Protein AF-A0A0C3BTB9-F1 (afdb_monomer_lite)

Foldseek 3Di:
DDDDDDDDDDDDDDDDQQWDPPVQLVLLLVLVVCCLVPPVCCVVCVPDPPDDSCVQPPSVLSNQCSRDSDQDQDLVSSVVRDDHCVQAPPVPRDGDPVVVVSNVSSVVSVVVVVVVVVVVVVVVVVVVPDPPDPDPVVVVVVVVVVVVVVVVPPPDDDDDDDDDDDDDPDPDDDPDPDPPPPPDDD

Structure (mmCIF, N/CA/C/O backbone):
data_AF-A0A0C3BTB9-F1
#
_entry.id   AF-A0A0C3BTB9-F1
#
loop_
_atom_site.group_PDB
_atom_site.id
_atom_site.type_symbol
_atom_site.label_atom_id
_atom_site.label_alt_id
_atom_site.label_comp_id
_atom_site.label_asym_id
_atom_site.label_entity_id
_atom_site.label_seq_id
_atom_site.pdbx_PDB_ins_code
_atom_site.Cartn_x
_atom_site.Cartn_y
_atom_site.Cartn_z
_atom_site.occupancy
_atom_site.B_iso_or_equiv
_atom_site.auth_seq_id
_atom_site.auth_comp_id
_atom_site.auth_asym_id
_atom_site.auth_atom_id
_atom_site.pdbx_PDB_model_num
ATOM 1 N N . MET A 1 1 ? 33.327 -37.725 32.000 1.00 42.22 1 MET A N 1
ATOM 2 C CA . MET A 1 1 ? 32.049 -37.543 31.286 1.00 42.22 1 MET A CA 1
ATOM 3 C C . MET A 1 1 ? 31.456 -36.259 31.820 1.00 42.22 1 MET A C 1
ATOM 5 O O . MET A 1 1 ? 31.008 -36.250 32.957 1.00 42.22 1 MET A O 1
ATOM 9 N N . GLU A 1 2 ? 31.598 -35.169 31.073 1.00 46.78 2 GLU A N 1
ATOM 10 C CA . GLU A 1 2 ? 31.035 -33.871 31.449 1.00 46.78 2 GLU A CA 1
ATOM 11 C C . GLU A 1 2 ? 29.546 -33.865 31.103 1.00 46.78 2 GLU A C 1
ATOM 13 O O . GLU A 1 2 ? 29.156 -34.205 29.985 1.00 46.78 2 GLU A O 1
ATOM 18 N N . ILE A 1 3 ? 28.717 -33.554 32.097 1.00 61.16 3 ILE A N 1
ATOM 19 C CA . ILE A 1 3 ? 27.268 -33.444 31.958 1.00 61.16 3 ILE A CA 1
ATOM 20 C C . ILE A 1 3 ? 26.998 -31.998 31.548 1.00 61.16 3 ILE A C 1
ATOM 22 O O . ILE A 1 3 ? 27.169 -31.081 32.346 1.00 61.16 3 ILE A O 1
ATOM 26 N N . ILE A 1 4 ? 26.642 -31.793 30.282 1.00 56.38 4 ILE A N 1
ATOM 27 C CA . ILE A 1 4 ? 26.236 -30.486 29.766 1.00 56.38 4 ILE A CA 1
ATOM 28 C C . ILE A 1 4 ? 24.753 -30.316 30.105 1.00 56.38 4 ILE A C 1
ATOM 30 O O . ILE A 1 4 ? 23.890 -30.908 29.456 1.00 56.38 4 ILE A O 1
ATOM 34 N N . GLU A 1 5 ? 24.452 -29.538 31.141 1.00 61.69 5 GLU A N 1
ATOM 35 C CA . GLU A 1 5 ? 23.084 -29.139 31.473 1.00 61.69 5 GLU A CA 1
ATOM 36 C C . GLU A 1 5 ? 22.667 -27.976 30.559 1.00 61.69 5 GLU A C 1
ATOM 38 O O . GLU A 1 5 ? 23.091 -26.837 30.738 1.00 61.69 5 GLU A O 1
ATOM 43 N N . LEU A 1 6 ? 21.859 -28.266 29.531 1.00 61.19 6 LEU A N 1
ATOM 44 C CA . LEU A 1 6 ? 21.190 -27.228 28.743 1.00 61.19 6 LEU A CA 1
ATOM 45 C C . LEU A 1 6 ? 20.062 -26.618 29.584 1.00 61.19 6 LEU A C 1
ATOM 47 O O . LEU A 1 6 ? 18.985 -27.206 29.718 1.00 61.19 6 LEU A O 1
ATOM 51 N N . GLU A 1 7 ? 20.296 -25.422 30.119 1.00 56.69 7 GLU A N 1
ATOM 52 C CA . GLU A 1 7 ? 19.248 -24.599 30.715 1.00 56.69 7 GLU A CA 1
ATOM 53 C C . GLU A 1 7 ? 18.151 -24.312 29.678 1.00 56.69 7 GLU A C 1
ATOM 55 O O . GLU A 1 7 ? 18.370 -23.734 28.610 1.00 56.69 7 GLU A O 1
ATOM 60 N N . LYS A 1 8 ? 16.934 -24.760 29.990 1.00 54.75 8 LYS A N 1
ATOM 61 C CA . LYS A 1 8 ? 15.739 -24.561 29.170 1.00 54.75 8 LYS A CA 1
ATOM 62 C C . LYS A 1 8 ? 15.334 -23.089 29.262 1.00 54.75 8 LYS A C 1
ATOM 64 O O . LYS A 1 8 ? 14.689 -22.685 30.228 1.00 54.75 8 LYS A O 1
ATOM 69 N N . LEU A 1 9 ? 15.706 -22.288 28.264 1.00 64.94 9 LEU A N 1
ATOM 70 C CA . LEU A 1 9 ? 15.226 -20.910 28.162 1.00 64.94 9 LEU A CA 1
ATOM 71 C C . LEU A 1 9 ? 13.684 -20.902 28.151 1.00 64.94 9 LEU A C 1
ATOM 73 O O . LEU A 1 9 ? 13.074 -21.723 27.454 1.00 64.94 9 LEU A O 1
ATOM 77 N N . PRO A 1 10 ? 13.039 -20.016 28.934 1.00 63.88 10 PRO A N 1
ATOM 78 C CA . PRO A 1 10 ? 11.588 -19.937 29.010 1.00 63.88 10 PRO A CA 1
ATOM 79 C C . PRO A 1 10 ? 11.024 -19.669 27.613 1.00 63.88 10 PRO A C 1
ATOM 81 O O . PRO A 1 10 ? 11.423 -18.723 26.936 1.00 63.88 10 PRO A O 1
ATOM 84 N N . GLY A 1 11 ? 10.126 -20.550 27.167 1.00 62.34 11 GLY A N 1
ATOM 85 C CA . GLY A 1 11 ? 9.567 -20.513 25.821 1.00 62.34 11 GLY A CA 1
ATOM 86 C C . GLY A 1 11 ? 8.949 -19.153 25.510 1.00 62.34 11 GLY A C 1
ATOM 87 O O . GLY A 1 11 ? 8.090 -18.672 26.251 1.00 62.34 11 GLY A O 1
ATOM 88 N N . LEU A 1 12 ? 9.392 -18.553 24.404 1.00 61.66 12 LEU A N 1
ATOM 89 C CA . LEU A 1 12 ? 8.833 -17.332 23.839 1.00 61.66 12 LEU A CA 1
ATOM 90 C C . LEU A 1 12 ? 7.318 -17.534 23.681 1.00 61.66 12 LEU A C 1
ATOM 92 O O . LEU A 1 12 ? 6.878 -18.367 22.884 1.00 61.66 12 LEU A O 1
ATOM 96 N N . LYS A 1 13 ? 6.508 -16.823 24.474 1.00 67.25 13 LYS A N 1
ATOM 97 C CA . LYS A 1 13 ? 5.053 -16.848 24.311 1.00 67.25 13 LYS A CA 1
ATOM 98 C C . LYS A 1 13 ? 4.754 -16.287 22.928 1.00 67.25 13 LYS A C 1
ATOM 100 O O . LYS A 1 13 ? 4.994 -15.113 22.667 1.00 67.25 13 LYS A O 1
ATOM 105 N N . ARG A 1 14 ? 4.291 -17.157 22.031 1.00 62.97 14 ARG A N 1
ATOM 106 C CA . ARG A 1 14 ? 3.863 -16.799 20.680 1.00 62.97 14 ARG A CA 1
ATOM 107 C C . ARG A 1 14 ? 2.763 -15.745 20.820 1.00 62.97 14 ARG A C 1
ATOM 109 O O . ARG A 1 14 ? 1.681 -16.075 21.296 1.00 62.97 14 ARG A O 1
ATOM 116 N N . GLY A 1 15 ? 3.080 -14.494 20.489 1.00 66.69 15 GLY A N 1
ATOM 117 C CA . GLY A 1 15 ? 2.108 -13.406 20.496 1.00 66.69 15 GLY A CA 1
ATOM 118 C C . GLY A 1 15 ? 0.921 -13.763 19.607 1.00 66.69 15 GLY A C 1
ATOM 119 O O . GLY A 1 15 ? 1.093 -14.388 18.554 1.00 66.69 15 GLY A O 1
ATOM 120 N N . GLU A 1 16 ? -0.279 -13.420 20.062 1.00 72.81 16 GLU A N 1
ATOM 121 C CA . GLU A 1 16 ? -1.484 -13.514 19.250 1.00 72.81 16 GLU A CA 1
ATOM 122 C C . GLU A 1 16 ? -1.300 -12.611 18.029 1.00 72.81 16 GLU A C 1
ATOM 124 O O . GLU A 1 16 ? -0.956 -11.437 18.162 1.00 72.81 16 GLU A O 1
ATOM 129 N N . LYS A 1 17 ? -1.424 -13.180 16.825 1.00 67.25 17 LYS A N 1
ATOM 130 C CA . LYS A 1 17 ? -1.312 -12.393 15.599 1.00 67.25 17 LYS A CA 1
ATOM 131 C C . LYS A 1 17 ? -2.493 -11.436 15.562 1.00 67.25 17 LYS A C 1
ATOM 133 O O . LYS A 1 17 ? -3.632 -11.898 15.528 1.00 67.25 17 LYS A O 1
ATOM 138 N N . GLN A 1 18 ? -2.210 -10.140 15.541 1.00 68.69 18 GLN A N 1
ATOM 139 C CA . GLN A 1 18 ? -3.216 -9.126 15.276 1.00 68.69 18 GLN A CA 1
ATOM 140 C C . GLN A 1 18 ? -3.824 -9.428 13.904 1.00 68.69 18 GLN A C 1
ATOM 142 O O . GLN A 1 18 ? -3.127 -9.433 12.889 1.00 68.69 18 GLN A O 1
ATOM 147 N N . LYS A 1 19 ? -5.101 -9.811 13.896 1.00 75.81 19 LYS A N 1
ATOM 148 C CA . LYS A 1 19 ? -5.849 -9.982 12.655 1.00 75.81 19 LYS A CA 1
ATOM 149 C C . LYS A 1 19 ? -6.283 -8.602 12.190 1.00 75.81 19 LYS A C 1
ATOM 151 O O . LYS A 1 19 ? -6.854 -7.851 12.978 1.00 75.81 19 LYS A O 1
ATOM 156 N N . VAL A 1 20 ? -6.010 -8.296 10.929 1.00 78.50 20 VAL A N 1
ATOM 157 C CA . VAL A 1 20 ? -6.616 -7.151 10.250 1.00 78.50 20 VAL A CA 1
ATOM 158 C C . VAL A 1 20 ? -8.113 -7.429 10.125 1.00 78.50 20 VAL A C 1
ATOM 160 O O . VAL A 1 20 ? -8.524 -8.586 9.992 1.00 78.50 20 VAL A O 1
ATOM 163 N N . SER A 1 21 ? -8.943 -6.395 10.236 1.00 87.31 21 SER A N 1
ATOM 164 C CA . SER A 1 21 ? -10.371 -6.545 9.963 1.00 87.31 21 SER A CA 1
ATOM 165 C C . SER A 1 21 ? -10.583 -6.805 8.469 1.00 87.31 21 SER A C 1
ATOM 167 O O . SER A 1 21 ? -9.918 -6.204 7.628 1.00 87.31 21 SER A O 1
ATOM 169 N N . GLU A 1 22 ? -11.532 -7.676 8.120 1.00 89.94 22 GLU A N 1
ATOM 170 C CA . GLU A 1 22 ? -11.839 -7.990 6.713 1.00 89.94 22 GLU A CA 1
ATOM 171 C C . GLU A 1 22 ? -12.221 -6.732 5.912 1.00 89.94 22 GLU A C 1
ATOM 173 O O . GLU A 1 22 ? -11.911 -6.620 4.726 1.00 89.94 22 GLU A O 1
ATOM 178 N N . GLU A 1 23 ? -12.843 -5.750 6.571 1.00 88.94 23 GLU A N 1
ATOM 179 C CA . GLU A 1 23 ? -13.161 -4.447 5.982 1.00 88.94 23 GLU A CA 1
ATOM 180 C C . GLU A 1 23 ? -11.904 -3.677 5.567 1.00 88.94 23 GLU A C 1
ATOM 182 O O . GLU A 1 23 ? -11.846 -3.143 4.458 1.00 88.94 23 GLU A O 1
ATOM 187 N N . GLN A 1 24 ? -10.884 -3.646 6.430 1.00 89.50 24 GLN A N 1
ATOM 188 C CA . GLN A 1 24 ? -9.631 -2.959 6.141 1.00 89.50 24 GLN A CA 1
ATOM 189 C C . GLN A 1 24 ? -8.856 -3.675 5.029 1.00 89.50 24 GLN A C 1
ATOM 191 O O . GLN A 1 24 ? -8.381 -3.013 4.107 1.00 89.50 24 GLN A O 1
ATOM 196 N N . GLU A 1 25 ? -8.784 -5.011 5.055 1.00 93.88 25 GLU A N 1
ATOM 197 C CA . GLU A 1 25 ? -8.159 -5.783 3.971 1.00 93.88 25 GLU A CA 1
ATOM 198 C C . GLU A 1 25 ? -8.847 -5.508 2.623 1.00 93.88 25 GLU A C 1
ATOM 200 O O . GLU A 1 25 ? -8.184 -5.254 1.614 1.00 93.88 25 GLU A O 1
ATOM 205 N N . SER A 1 26 ? -10.184 -5.502 2.607 1.00 94.69 26 SER A N 1
ATOM 206 C CA . SER A 1 26 ? -10.986 -5.255 1.405 1.00 94.69 26 SER A CA 1
ATOM 207 C C . SER A 1 26 ? -10.768 -3.854 0.829 1.00 94.69 26 SER A C 1
ATOM 209 O O . SER A 1 26 ? -10.591 -3.696 -0.383 1.00 94.69 26 SER A O 1
ATOM 211 N N . ALA A 1 27 ? -10.725 -2.827 1.680 1.00 93.50 27 ALA A N 1
ATOM 212 C CA . ALA A 1 27 ? -10.501 -1.462 1.216 1.00 93.50 27 ALA A CA 1
ATOM 213 C C . ALA A 1 27 ? -9.047 -1.217 0.783 1.00 93.50 27 ALA A C 1
ATOM 215 O O . ALA A 1 27 ? -8.837 -0.524 -0.211 1.00 93.50 27 ALA A O 1
ATOM 216 N N . ILE A 1 28 ? -8.050 -1.840 1.428 1.00 95.25 28 ILE A N 1
ATOM 217 C CA . ILE A 1 28 ? -6.664 -1.820 0.927 1.00 95.25 28 ILE A CA 1
ATOM 218 C C . ILE A 1 28 ? -6.595 -2.476 -0.454 1.00 95.25 28 ILE A C 1
ATOM 220 O O . ILE A 1 28 ? -6.026 -1.895 -1.377 1.00 95.25 28 ILE A O 1
ATOM 224 N N . ARG A 1 29 ? -7.208 -3.656 -0.625 1.00 96.88 29 ARG A N 1
ATOM 225 C CA . ARG A 1 29 ? -7.250 -4.349 -1.919 1.00 96.88 29 ARG A CA 1
ATOM 226 C C . ARG A 1 29 ? -7.891 -3.468 -2.991 1.00 96.88 29 ARG A C 1
ATOM 228 O O . ARG A 1 29 ? -7.298 -3.287 -4.049 1.00 96.88 29 ARG A O 1
ATOM 235 N N . THR A 1 30 ? -9.056 -2.894 -2.703 1.00 96.69 30 THR A N 1
ATOM 236 C CA . THR A 1 30 ? -9.792 -2.034 -3.644 1.00 96.69 30 THR A CA 1
ATOM 237 C C . THR A 1 30 ? -8.975 -0.798 -4.017 1.00 96.69 30 THR A C 1
ATOM 239 O O . THR A 1 30 ? -8.726 -0.567 -5.196 1.00 96.69 30 THR A O 1
ATOM 242 N N . GLY A 1 31 ? -8.446 -0.070 -3.029 1.00 96.00 31 GLY A N 1
ATOM 243 C CA . GLY A 1 31 ? -7.666 1.144 -3.275 1.00 96.00 31 GLY A CA 1
ATOM 244 C C . GLY A 1 31 ? -6.354 0.901 -4.028 1.00 96.00 31 GLY A C 1
ATOM 245 O O . GLY A 1 31 ? -5.893 1.782 -4.756 1.00 96.00 31 GLY A O 1
ATOM 246 N N . LEU A 1 32 ? -5.746 -0.283 -3.883 1.00 96.94 32 LEU A N 1
ATOM 247 C CA . LEU A 1 32 ? -4.569 -0.680 -4.661 1.00 96.94 32 LEU A CA 1
ATOM 248 C C . LEU A 1 32 ? -4.921 -1.124 -6.086 1.00 96.94 32 LEU A C 1
ATOM 250 O O . LEU A 1 32 ? -4.149 -0.838 -6.998 1.00 96.94 32 LEU A O 1
ATOM 254 N N . VAL A 1 33 ? -6.054 -1.805 -6.287 1.00 97.56 33 VAL A N 1
ATOM 255 C CA . VAL A 1 33 ? -6.538 -2.202 -7.621 1.00 97.56 33 VAL A CA 1
ATOM 256 C C . VAL A 1 33 ? -6.893 -0.973 -8.453 1.00 97.56 33 VAL A C 1
ATOM 258 O O . VAL A 1 33 ? -6.399 -0.851 -9.571 1.00 97.56 33 VAL A O 1
ATOM 261 N N . GLU A 1 34 ? -7.655 -0.035 -7.888 1.00 96.69 34 GLU A N 1
ATOM 262 C CA . GLU A 1 34 ? -7.999 1.233 -8.546 1.00 96.69 34 GLU A CA 1
ATOM 263 C C . GLU A 1 34 ? -6.735 2.021 -8.900 1.00 96.69 34 GLU A C 1
ATOM 265 O O . GLU A 1 34 ? -6.505 2.378 -10.049 1.00 96.69 34 GLU A O 1
ATOM 270 N N . TRP A 1 35 ? -5.826 2.197 -7.936 1.00 97.00 35 TRP A N 1
ATOM 271 C CA . TRP A 1 35 ? -4.564 2.898 -8.178 1.00 97.00 35 TRP A CA 1
ATOM 272 C C . TRP A 1 35 ? -3.690 2.243 -9.253 1.00 97.00 35 TRP A C 1
ATOM 274 O O . TRP A 1 35 ? -3.026 2.931 -10.033 1.00 97.00 35 TRP A O 1
ATOM 284 N N . ARG A 1 36 ? -3.672 0.907 -9.293 1.00 96.12 36 ARG A N 1
ATOM 285 C CA . ARG A 1 36 ? -2.938 0.148 -10.304 1.00 96.12 36 ARG A CA 1
ATOM 286 C C . ARG A 1 36 ? -3.457 0.455 -11.710 1.00 96.12 36 ARG A C 1
ATOM 288 O O . ARG A 1 36 ? -2.651 0.568 -12.633 1.00 96.12 36 ARG A O 1
ATOM 295 N N . GLU A 1 37 ? -4.773 0.532 -11.859 1.00 94.69 37 GLU A N 1
ATOM 296 C CA . GLU A 1 37 ? -5.454 0.706 -13.142 1.00 94.69 37 GLU A CA 1
ATOM 297 C C . GLU A 1 37 ? -5.447 2.167 -13.602 1.00 94.69 37 GLU A C 1
ATOM 299 O O . GLU A 1 37 ? -5.147 2.414 -14.766 1.00 94.69 37 GLU A O 1
ATOM 304 N N . ASP A 1 38 ? -5.660 3.113 -12.686 1.00 94.19 38 ASP A N 1
ATOM 305 C CA . ASP A 1 38 ? -5.832 4.531 -13.020 1.00 94.19 38 ASP A CA 1
ATOM 306 C C . ASP A 1 38 ? -4.520 5.327 -13.069 1.00 94.19 38 ASP A C 1
ATOM 308 O O . ASP A 1 38 ? -4.388 6.266 -13.848 1.00 94.19 38 ASP A O 1
ATOM 312 N N . GLU A 1 39 ? -3.541 5.010 -12.213 1.00 95.06 39 GLU A N 1
ATOM 313 C CA . GLU A 1 39 ? -2.333 5.836 -12.067 1.00 95.06 39 GLU A CA 1
ATOM 314 C C . GLU A 1 39 ? -1.045 5.091 -12.418 1.00 95.06 39 GLU A C 1
ATOM 316 O O . GLU A 1 39 ? -0.140 5.648 -13.049 1.00 95.06 39 GLU A O 1
ATOM 321 N N . LEU A 1 40 ? -0.904 3.851 -11.945 1.00 94.00 40 LEU A N 1
ATOM 322 C CA . LEU A 1 40 ? 0.356 3.120 -12.058 1.00 94.00 40 LEU A CA 1
ATOM 323 C C . LEU A 1 40 ? 0.620 2.663 -13.495 1.00 94.00 40 LEU A C 1
ATOM 325 O O . LEU A 1 40 ? 1.751 2.789 -13.974 1.00 94.00 40 LEU A O 1
ATOM 329 N N . LEU A 1 41 ? -0.406 2.135 -14.170 1.00 94.06 41 LEU A N 1
ATOM 330 C CA . LEU A 1 41 ? -0.299 1.661 -15.547 1.00 94.06 41 LEU A CA 1
ATOM 331 C C . LEU A 1 41 ? 0.114 2.798 -16.488 1.00 94.06 41 LEU A C 1
ATOM 333 O O . LEU A 1 41 ? 1.110 2.660 -17.200 1.00 94.06 41 LEU A O 1
ATOM 337 N N . ASP A 1 42 ? -0.572 3.938 -16.405 1.00 93.31 42 ASP A N 1
ATOM 338 C CA . ASP A 1 42 ? -0.306 5.123 -17.226 1.00 93.31 42 ASP A CA 1
ATOM 339 C C . ASP A 1 42 ? 1.102 5.687 -17.008 1.00 93.31 42 ASP A C 1
ATOM 341 O O . ASP A 1 42 ? 1.747 6.170 -17.939 1.00 93.31 42 ASP A O 1
ATOM 345 N N . LYS A 1 43 ? 1.634 5.595 -15.786 1.00 93.62 43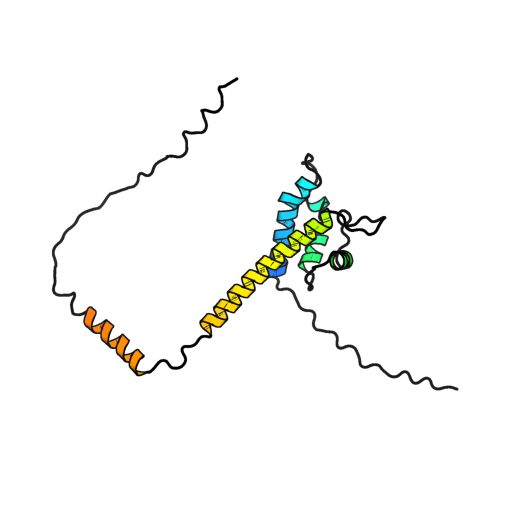 LYS A N 1
ATOM 346 C CA . LYS A 1 43 ? 2.995 6.064 -15.491 1.00 93.62 43 LYS A CA 1
ATOM 347 C C . LYS A 1 43 ? 4.086 5.146 -16.020 1.00 93.62 43 LYS A C 1
ATOM 349 O O . LYS A 1 43 ? 5.141 5.641 -16.412 1.00 93.62 43 LYS A O 1
ATOM 354 N N . ILE A 1 44 ? 3.872 3.832 -15.998 1.00 92.69 44 ILE A N 1
ATOM 355 C CA . ILE A 1 44 ? 4.876 2.865 -16.467 1.00 92.69 44 ILE A CA 1
ATOM 356 C C . ILE A 1 44 ? 4.816 2.724 -17.990 1.00 92.69 44 ILE A C 1
ATOM 358 O O . ILE A 1 44 ? 5.856 2.586 -18.636 1.00 92.69 44 ILE A O 1
ATOM 362 N N . TYR A 1 45 ? 3.618 2.800 -18.568 1.00 92.62 45 TYR A N 1
ATOM 363 C CA . TYR A 1 45 ? 3.376 2.597 -19.991 1.00 92.62 45 TYR A CA 1
ATOM 364 C C . TYR A 1 45 ? 2.478 3.700 -20.586 1.00 92.62 45 TYR A C 1
ATOM 366 O O . TYR A 1 45 ? 1.370 3.405 -21.033 1.00 92.62 45 TYR A O 1
ATOM 374 N N . PRO A 1 46 ? 2.965 4.954 -20.694 1.00 90.56 46 PRO A N 1
ATOM 375 C CA . PRO A 1 46 ? 2.154 6.121 -21.080 1.00 90.56 46 PRO A CA 1
ATOM 376 C C . PRO A 1 46 ? 1.547 6.070 -22.492 1.00 90.56 46 PRO A C 1
ATOM 378 O O . PRO A 1 46 ? 0.677 6.870 -22.820 1.00 90.56 46 PRO A O 1
ATOM 381 N N . GLU A 1 47 ? 1.994 5.146 -23.344 1.00 88.19 47 GLU A N 1
ATOM 382 C CA . GLU A 1 47 ? 1.551 5.038 -24.742 1.00 88.19 47 GLU A CA 1
ATOM 383 C C . GLU A 1 47 ? 1.052 3.632 -25.112 1.00 88.19 47 GLU A C 1
ATOM 385 O O . GLU A 1 47 ? 0.772 3.355 -26.278 1.00 88.19 47 GLU A O 1
ATOM 390 N N . THR A 1 48 ? 0.963 2.705 -24.148 1.00 78.75 48 THR A N 1
ATOM 391 C CA . THR A 1 48 ? 0.647 1.297 -24.442 1.00 78.75 48 THR A CA 1
ATOM 392 C C . THR A 1 48 ? -0.663 0.872 -23.792 1.00 78.75 48 THR A C 1
ATOM 394 O O . THR A 1 48 ? -0.709 0.582 -22.606 1.00 78.75 48 THR A O 1
ATOM 397 N N . SER A 1 49 ? -1.721 0.727 -24.592 1.00 74.12 49 SER A N 1
ATOM 398 C CA . SER A 1 49 ? -3.034 0.242 -24.130 1.00 74.12 49 SER A CA 1
ATOM 399 C C . SER A 1 49 ? -3.160 -1.287 -24.065 1.00 74.12 49 SER A C 1
ATOM 401 O O . SER A 1 49 ? -4.198 -1.816 -23.683 1.00 74.12 49 SER A O 1
ATOM 403 N N . SER A 1 50 ? -2.130 -2.022 -24.495 1.00 87.50 50 SER A N 1
ATOM 404 C CA . SER A 1 50 ? -2.193 -3.485 -24.652 1.00 87.50 50 SER A CA 1
ATOM 405 C C . SER A 1 50 ? -1.660 -4.274 -23.452 1.00 87.50 50 SER A C 1
ATOM 407 O O . SER A 1 50 ? -1.741 -5.501 -23.455 1.00 87.50 50 SER A O 1
ATOM 409 N N . ILE A 1 51 ? -1.089 -3.604 -22.447 1.00 90.19 51 ILE A N 1
ATOM 410 C CA . ILE A 1 51 ? -0.546 -4.262 -21.253 1.00 90.19 51 ILE A CA 1
ATOM 411 C C . ILE A 1 51 ? -1.617 -4.259 -20.167 1.00 90.19 51 ILE A C 1
ATOM 413 O O . ILE A 1 51 ? -2.189 -3.223 -19.848 1.00 90.19 51 ILE A O 1
ATOM 417 N N . SER A 1 52 ? -1.882 -5.431 -19.588 1.00 93.19 52 SER A N 1
ATOM 418 C CA . SER A 1 52 ? -2.794 -5.540 -18.451 1.00 93.19 52 SER A CA 1
ATOM 419 C C . SER A 1 52 ? -2.159 -4.924 -17.206 1.00 93.19 52 SER A C 1
ATOM 421 O O . SER A 1 52 ? -1.017 -5.249 -16.869 1.00 93.19 52 SER A O 1
ATOM 423 N N . ALA A 1 53 ? -2.927 -4.117 -16.475 1.00 93.38 53 ALA A N 1
ATOM 424 C CA . ALA A 1 53 ? -2.529 -3.535 -15.195 1.00 93.38 53 ALA A CA 1
ATOM 425 C C . ALA A 1 53 ? -2.042 -4.607 -14.196 1.00 93.38 53 ALA A C 1
ATOM 427 O O . ALA A 1 53 ? -1.067 -4.408 -13.474 1.00 93.38 53 ALA A O 1
ATOM 428 N N . GLN A 1 54 ? -2.632 -5.805 -14.245 1.00 94.94 54 GLN A N 1
ATOM 429 C CA . GLN A 1 54 ? -2.245 -6.967 -13.437 1.00 94.94 54 GLN A CA 1
ATOM 430 C C . GLN A 1 54 ? -0.803 -7.445 -13.699 1.00 94.94 54 GLN A C 1
ATOM 432 O O . GLN A 1 54 ? -0.178 -8.045 -12.830 1.00 94.94 54 GLN A O 1
ATOM 437 N N . THR A 1 55 ? -0.250 -7.173 -14.886 1.00 93.00 55 THR A N 1
ATOM 438 C CA . THR A 1 55 ? 1.154 -7.499 -15.212 1.00 93.00 55 THR A CA 1
ATOM 439 C C . THR A 1 55 ? 2.120 -6.552 -14.503 1.00 93.00 55 THR A C 1
ATOM 441 O O . THR A 1 55 ? 3.243 -6.931 -14.178 1.00 93.00 55 THR A O 1
ATOM 444 N N . VAL A 1 56 ? 1.679 -5.318 -14.256 1.00 94.25 56 VAL A N 1
ATOM 445 C CA . VAL A 1 56 ? 2.458 -4.290 -13.568 1.00 94.25 56 VAL A CA 1
ATOM 446 C C . VAL A 1 56 ? 2.486 -4.556 -12.066 1.00 94.25 56 VAL A C 1
ATOM 448 O O . VAL A 1 56 ? 3.550 -4.556 -11.446 1.00 94.25 56 VAL A O 1
ATOM 451 N N . LEU A 1 57 ? 1.318 -4.822 -11.483 1.00 96.19 57 LEU A N 1
ATOM 452 C CA . LEU A 1 57 ? 1.166 -5.170 -10.077 1.00 96.19 57 LEU A CA 1
ATOM 453 C C . LEU A 1 57 ? 0.210 -6.361 -9.963 1.00 96.19 57 LEU A C 1
ATOM 455 O O . LEU A 1 57 ? -1.004 -6.223 -10.134 1.00 96.19 57 LEU A O 1
ATOM 459 N N . GLY A 1 58 ? 0.788 -7.532 -9.697 1.00 96.56 58 GLY A N 1
ATOM 460 C CA . GLY A 1 58 ? 0.045 -8.780 -9.573 1.00 96.56 58 GLY A CA 1
ATOM 461 C C . GLY A 1 58 ? -0.936 -8.752 -8.407 1.00 96.56 58 GLY A C 1
ATOM 462 O O . GLY A 1 58 ? -0.670 -8.143 -7.368 1.00 96.56 58 GLY A O 1
ATOM 463 N N . ASP A 1 59 ? -2.061 -9.449 -8.559 1.00 97.00 59 ASP A N 1
ATOM 464 C CA . ASP A 1 59 ? -3.050 -9.574 -7.480 1.00 97.00 59 ASP A CA 1
ATOM 465 C C . ASP A 1 59 ? -2.452 -10.268 -6.252 1.00 97.00 59 ASP A C 1
ATOM 467 O O . ASP A 1 59 ? -2.813 -9.950 -5.127 1.00 97.00 59 ASP A O 1
ATOM 471 N N . ASP A 1 60 ? -1.469 -11.153 -6.443 1.00 96.38 60 ASP A N 1
ATOM 472 C CA . ASP A 1 60 ? -0.772 -11.823 -5.346 1.00 96.38 60 ASP A CA 1
ATOM 473 C C . ASP A 1 60 ? 0.026 -10.844 -4.473 1.00 96.38 60 ASP A C 1
ATOM 475 O O . ASP A 1 60 ? 0.156 -11.046 -3.266 1.00 96.38 60 ASP A O 1
ATOM 479 N N . VAL A 1 61 ? 0.566 -9.783 -5.079 1.00 96.06 61 VAL A N 1
ATOM 480 C CA . VAL A 1 61 ? 1.246 -8.704 -4.366 1.00 96.06 61 VAL A CA 1
ATOM 481 C C . VAL A 1 61 ? 0.231 -7.897 -3.570 1.00 96.06 61 VAL A C 1
ATOM 483 O O . VAL A 1 61 ? 0.438 -7.678 -2.378 1.00 96.06 61 VAL A O 1
ATOM 486 N N . ILE A 1 62 ? -0.870 -7.495 -4.208 1.00 96.81 62 ILE A N 1
ATOM 487 C CA . ILE A 1 62 ? -1.947 -6.741 -3.556 1.00 96.81 62 ILE A CA 1
ATOM 488 C C . ILE A 1 62 ? -2.506 -7.538 -2.374 1.00 96.81 62 ILE A C 1
ATOM 490 O O . ILE A 1 62 ? -2.630 -7.001 -1.279 1.00 96.81 62 ILE A O 1
ATOM 494 N N . ASP A 1 63 ? -2.756 -8.832 -2.559 1.00 96.00 63 ASP A N 1
ATOM 495 C CA . ASP A 1 63 ? -3.276 -9.721 -1.523 1.00 96.00 63 ASP A CA 1
ATOM 496 C C . ASP A 1 63 ? -2.313 -9.883 -0.349 1.00 96.00 63 ASP A C 1
ATOM 498 O O . ASP A 1 63 ? -2.739 -9.872 0.806 1.00 96.00 63 ASP A O 1
ATOM 502 N N . LYS A 1 64 ? -1.007 -9.998 -0.611 1.00 95.25 64 LYS A N 1
ATOM 503 C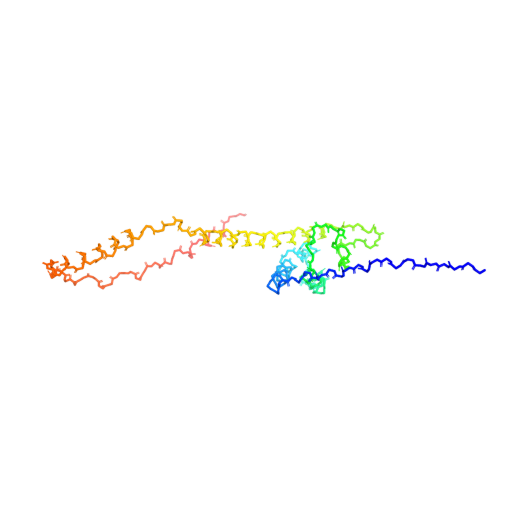 CA . LYS A 1 64 ? 0.010 -10.043 0.452 1.00 95.25 64 LYS A CA 1
ATOM 504 C C . LYS A 1 64 ? 0.082 -8.735 1.232 1.00 95.25 64 LYS A C 1
ATOM 506 O O . LYS A 1 64 ? 0.293 -8.784 2.438 1.00 95.25 64 LYS A O 1
ATOM 511 N N . LEU A 1 65 ? -0.074 -7.590 0.564 1.00 95.44 65 LEU A N 1
ATOM 512 C CA . LEU A 1 65 ? -0.094 -6.283 1.226 1.00 95.44 65 LEU A CA 1
ATOM 513 C C . LEU A 1 65 ? -1.371 -6.105 2.050 1.00 95.44 65 LEU A C 1
ATOM 515 O O . LEU A 1 65 ? -1.291 -5.681 3.196 1.00 95.44 65 LEU A O 1
ATOM 519 N N . ALA A 1 66 ? -2.523 -6.477 1.492 1.00 95.12 66 ALA A N 1
ATOM 520 C CA . ALA A 1 66 ? -3.820 -6.365 2.151 1.00 95.12 66 ALA A CA 1
ATOM 521 C C . ALA A 1 66 ? -3.932 -7.284 3.376 1.00 95.12 66 ALA A C 1
ATOM 523 O O . ALA A 1 66 ? -4.384 -6.843 4.423 1.00 95.12 66 ALA A O 1
ATOM 524 N N . SER A 1 67 ? -3.466 -8.532 3.269 1.00 93.44 67 SER A N 1
ATOM 525 C CA . SER A 1 67 ? -3.463 -9.507 4.376 1.00 93.44 67 SER A CA 1
ATOM 526 C C . SER A 1 67 ? -2.297 -9.331 5.357 1.00 93.44 67 SER A C 1
ATOM 528 O O . SER A 1 67 ? -2.124 -10.131 6.287 1.00 93.44 67 SER A O 1
ATOM 530 N N . CYS A 1 68 ? -1.454 -8.314 5.155 1.00 91.44 68 CYS A N 1
ATOM 531 C CA . CYS A 1 68 ? -0.359 -8.045 6.067 1.00 91.44 68 CYS A CA 1
ATOM 532 C C . CYS A 1 68 ? -0.923 -7.473 7.371 1.00 91.44 68 CYS A C 1
ATOM 534 O O . CYS A 1 68 ? -1.474 -6.380 7.398 1.00 91.44 68 CYS A O 1
ATOM 536 N N . GLY A 1 69 ? -0.744 -8.202 8.476 1.00 84.56 69 GLY A N 1
ATOM 537 C CA . GLY A 1 69 ? -1.131 -7.748 9.819 1.00 84.56 69 GLY A CA 1
ATOM 538 C C . GLY A 1 69 ? -0.362 -6.533 10.340 1.00 84.56 69 GLY A C 1
ATOM 539 O O . GLY A 1 69 ? -0.670 -6.039 11.420 1.00 84.56 69 GLY A O 1
ATOM 540 N N . GLU A 1 70 ? 0.650 -6.081 9.604 1.00 89.81 70 GLU A N 1
ATOM 541 C CA . GLU A 1 70 ? 1.549 -5.001 9.980 1.00 89.81 70 GLU A CA 1
ATOM 542 C C . GLU A 1 70 ? 1.420 -3.847 8.986 1.00 89.81 70 GLU A C 1
ATOM 544 O O . GLU A 1 70 ? 1.351 -4.054 7.771 1.00 89.81 70 GLU A O 1
ATOM 549 N N . ARG A 1 71 ? 1.398 -2.617 9.508 1.00 92.56 71 ARG A N 1
ATOM 550 C CA . ARG A 1 71 ? 1.428 -1.415 8.675 1.00 92.56 71 ARG A CA 1
ATOM 551 C C . ARG A 1 71 ? 2.814 -1.278 8.070 1.00 92.56 71 ARG A C 1
ATOM 553 O O . ARG A 1 71 ? 3.801 -1.159 8.781 1.00 92.56 71 ARG A O 1
ATOM 560 N N . ILE A 1 72 ? 2.862 -1.285 6.747 1.00 94.75 72 ILE A N 1
ATOM 561 C CA . ILE A 1 72 ? 4.105 -1.127 6.000 1.00 94.75 72 ILE A CA 1
ATOM 562 C C . ILE A 1 72 ? 4.400 0.369 5.878 1.00 94.75 72 ILE A C 1
ATOM 564 O O . ILE A 1 72 ? 3.766 1.075 5.090 1.00 94.75 72 ILE A O 1
ATOM 568 N N . GLU A 1 73 ? 5.360 0.851 6.659 1.00 93.44 73 GLU A N 1
ATOM 569 C CA . GLU A 1 73 ? 5.767 2.256 6.697 1.00 93.44 73 GLU A CA 1
ATOM 570 C C . GLU A 1 73 ? 7.081 2.488 5.959 1.00 93.44 73 GLU A C 1
ATOM 572 O O . GLU A 1 73 ? 7.319 3.591 5.452 1.00 93.44 73 GLU A O 1
ATOM 577 N N . THR A 1 74 ? 7.926 1.460 5.863 1.00 94.56 74 THR A N 1
ATOM 578 C CA . THR A 1 74 ? 9.249 1.548 5.243 1.00 94.56 74 THR A CA 1
ATOM 579 C C . THR A 1 74 ? 9.396 0.643 4.020 1.00 94.56 74 THR A C 1
ATOM 581 O O . THR A 1 74 ? 8.763 -0.402 3.876 1.00 94.56 74 THR A O 1
ATOM 584 N N . GLN A 1 75 ? 10.298 1.027 3.112 1.00 93.00 75 GLN A N 1
ATOM 585 C CA . GLN A 1 75 ? 10.637 0.205 1.943 1.00 93.00 75 GLN A CA 1
ATOM 586 C C . GLN A 1 75 ? 11.235 -1.151 2.350 1.00 93.00 75 GLN A C 1
ATOM 588 O O . GLN A 1 75 ? 10.992 -2.158 1.688 1.00 93.00 75 GLN A O 1
ATOM 593 N N . ALA A 1 76 ? 11.997 -1.181 3.448 1.00 91.94 76 ALA A N 1
ATOM 594 C CA . ALA A 1 76 ? 12.616 -2.396 3.960 1.00 91.94 76 ALA A CA 1
ATOM 595 C C . ALA A 1 76 ? 11.572 -3.398 4.476 1.00 91.94 76 ALA A C 1
ATOM 597 O O . ALA A 1 76 ? 11.721 -4.597 4.251 1.00 91.94 76 ALA A O 1
ATOM 598 N N . GLU A 1 77 ? 10.510 -2.926 5.134 1.00 93.69 77 GLU A N 1
ATOM 599 C CA . GLU A 1 77 ? 9.352 -3.763 5.475 1.00 93.69 77 GLU A CA 1
ATOM 600 C C . GLU A 1 77 ? 8.690 -4.293 4.208 1.00 93.69 77 GLU A C 1
ATOM 602 O O . GLU A 1 77 ? 8.536 -5.503 4.055 1.00 93.69 77 GLU A O 1
ATOM 607 N N . MET A 1 78 ? 8.387 -3.417 3.247 1.00 94.12 78 MET A N 1
ATOM 608 C CA . MET A 1 78 ? 7.731 -3.820 2.003 1.00 94.12 78 MET A CA 1
ATOM 609 C C . MET A 1 78 ? 8.501 -4.927 1.270 1.00 94.12 78 MET A C 1
ATOM 611 O O . MET A 1 78 ? 7.905 -5.916 0.844 1.00 94.12 78 MET A O 1
ATOM 615 N N . GLN A 1 79 ? 9.829 -4.812 1.195 1.00 92.56 79 GLN A N 1
ATOM 616 C CA . GLN A 1 79 ? 10.702 -5.808 0.568 1.00 92.56 79 GLN A CA 1
ATOM 617 C C . GLN A 1 79 ? 10.680 -7.168 1.287 1.00 92.56 79 GLN A C 1
ATOM 619 O O . GLN A 1 79 ? 10.869 -8.208 0.655 1.00 92.56 79 GLN A O 1
ATOM 624 N N . ARG A 1 80 ? 10.454 -7.188 2.608 1.00 91.94 80 ARG A N 1
ATOM 625 C CA . ARG A 1 80 ? 10.343 -8.434 3.387 1.00 91.94 80 ARG A CA 1
ATOM 626 C C . ARG A 1 80 ? 9.033 -9.166 3.118 1.00 91.94 80 ARG A C 1
ATOM 628 O O . ARG A 1 80 ? 9.013 -10.394 3.171 1.00 91.94 80 ARG A O 1
ATOM 635 N N . HIS A 1 81 ? 7.959 -8.429 2.849 1.00 92.19 81 HIS A N 1
ATOM 636 C CA . HIS A 1 81 ? 6.627 -9.002 2.648 1.00 92.19 81 HIS A CA 1
ATOM 637 C C . HIS A 1 81 ? 6.345 -9.354 1.188 1.00 92.19 81 HIS A C 1
ATOM 639 O O . HIS A 1 81 ? 5.632 -10.321 0.909 1.00 92.19 81 HIS A O 1
ATOM 645 N N . VAL A 1 82 ? 6.910 -8.593 0.250 1.00 93.75 82 VAL A N 1
ATOM 646 C CA . VAL A 1 82 ? 6.556 -8.670 -1.165 1.00 93.75 82 VAL A CA 1
ATOM 647 C C . VAL A 1 82 ? 7.795 -8.628 -2.049 1.00 93.75 82 VAL A C 1
ATOM 649 O O . VAL A 1 82 ? 8.617 -7.719 -1.974 1.00 93.75 82 VAL A O 1
ATOM 652 N N . GLN A 1 83 ? 7.867 -9.580 -2.980 1.00 91.31 83 GLN A N 1
ATOM 653 C CA . GLN A 1 83 ? 8.795 -9.532 -4.105 1.00 91.31 83 GLN A CA 1
ATOM 654 C C . GLN A 1 83 ? 8.090 -8.928 -5.318 1.00 91.31 83 GLN A C 1
ATOM 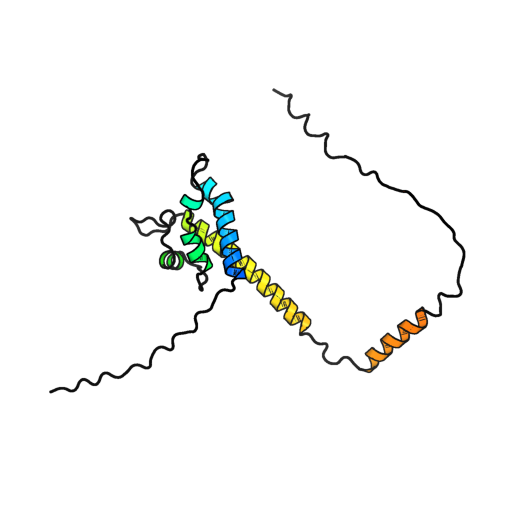656 O O . GLN A 1 83 ? 7.378 -9.620 -6.041 1.00 91.31 83 GLN A O 1
ATOM 661 N N . TRP A 1 84 ? 8.280 -7.628 -5.528 1.00 93.81 84 TRP A N 1
ATOM 662 C CA . TRP A 1 84 ? 7.723 -6.914 -6.674 1.00 93.81 84 TRP A CA 1
ATOM 663 C C . TRP A 1 84 ? 8.842 -6.494 -7.628 1.00 93.81 84 TRP A C 1
ATOM 665 O O . TRP A 1 84 ? 9.614 -5.586 -7.328 1.00 93.81 84 TRP A O 1
ATOM 675 N N . ALA A 1 85 ? 8.929 -7.161 -8.781 1.00 92.50 85 ALA A N 1
ATOM 676 C CA . ALA A 1 85 ? 10.051 -7.022 -9.714 1.00 92.50 85 ALA A CA 1
ATOM 677 C C . ALA A 1 85 ? 10.240 -5.599 -10.273 1.00 92.50 85 ALA A C 1
ATOM 679 O O . ALA A 1 85 ? 11.355 -5.221 -10.609 1.00 92.50 85 ALA A O 1
ATOM 680 N N . ILE A 1 86 ? 9.167 -4.808 -10.373 1.00 92.69 86 ILE A N 1
ATOM 681 C CA . ILE A 1 86 ? 9.237 -3.412 -10.842 1.00 92.69 86 ILE A CA 1
ATOM 682 C C . ILE A 1 86 ? 9.626 -2.465 -9.697 1.00 92.69 86 ILE A C 1
ATOM 684 O O . ILE A 1 86 ? 10.291 -1.450 -9.911 1.00 92.69 86 ILE A O 1
ATOM 688 N N . GLY A 1 87 ? 9.224 -2.800 -8.469 1.00 92.38 87 GLY A N 1
ATOM 689 C CA . GLY A 1 87 ? 9.508 -2.011 -7.272 1.00 92.38 87 GLY A CA 1
ATOM 690 C C . GLY A 1 87 ? 10.952 -2.129 -6.784 1.00 92.38 87 GLY A C 1
ATOM 691 O O . GLY A 1 87 ? 11.469 -1.201 -6.168 1.00 92.38 87 GLY A O 1
ATOM 692 N N . PHE A 1 88 ? 11.619 -3.247 -7.062 1.00 92.81 88 PHE A N 1
ATOM 693 C CA . PHE A 1 88 ? 12.962 -3.512 -6.557 1.00 92.81 88 PHE A CA 1
ATOM 694 C C . PHE A 1 88 ? 13.879 -3.966 -7.681 1.00 92.81 88 PHE A C 1
ATOM 696 O O . PHE A 1 88 ? 13.587 -4.936 -8.380 1.00 92.81 88 PHE A O 1
ATOM 703 N N . ASP A 1 89 ? 15.017 -3.294 -7.828 1.00 91.19 89 ASP A N 1
ATOM 704 C CA . ASP A 1 89 ? 16.040 -3.736 -8.767 1.00 91.19 89 ASP A CA 1
ATOM 705 C C . ASP A 1 89 ? 16.736 -4.986 -8.214 1.00 91.19 89 ASP A C 1
ATOM 707 O O . ASP A 1 89 ? 17.411 -4.949 -7.183 1.00 91.19 89 ASP A O 1
ATOM 711 N N . ALA A 1 90 ? 16.585 -6.105 -8.923 1.00 87.88 90 ALA A N 1
ATOM 712 C CA . ALA A 1 90 ? 17.161 -7.391 -8.543 1.00 87.88 90 ALA A CA 1
ATOM 713 C C . ALA A 1 90 ? 18.699 -7.375 -8.478 1.00 87.88 90 ALA A C 1
ATOM 715 O O . ALA A 1 90 ? 19.283 -8.193 -7.769 1.00 87.88 90 ALA A O 1
ATOM 716 N N . ASN A 1 91 ? 19.360 -6.467 -9.202 1.00 89.69 91 ASN A N 1
ATOM 717 C CA . ASN A 1 91 ? 20.821 -6.427 -9.278 1.00 89.69 91 ASN A CA 1
ATOM 718 C C . ASN A 1 91 ? 21.441 -5.623 -8.138 1.00 89.69 91 ASN A C 1
ATOM 720 O O . ASN A 1 91 ? 22.515 -5.965 -7.647 1.00 89.69 91 ASN A O 1
ATOM 724 N N . THR A 1 92 ? 20.781 -4.538 -7.739 1.00 88.00 92 THR A N 1
ATOM 725 C CA . THR A 1 92 ? 21.317 -3.598 -6.751 1.00 88.00 92 THR A CA 1
ATOM 726 C C . THR A 1 92 ? 20.651 -3.725 -5.385 1.00 88.00 92 THR A C 1
ATOM 728 O O . THR A 1 92 ? 21.217 -3.293 -4.383 1.00 88.00 92 THR A O 1
ATOM 731 N N . GLY A 1 93 ? 19.464 -4.335 -5.327 1.00 84.12 93 GLY A N 1
ATOM 732 C CA . GLY A 1 93 ? 18.649 -4.428 -4.120 1.00 84.12 93 GLY A CA 1
ATOM 733 C C . GLY A 1 93 ? 18.034 -3.094 -3.694 1.00 84.12 93 GLY A C 1
ATOM 734 O O . GLY A 1 93 ? 17.428 -3.039 -2.625 1.00 84.12 93 GLY A O 1
ATOM 735 N N . TYR A 1 94 ? 18.182 -2.035 -4.499 1.00 89.44 94 TYR A N 1
ATOM 736 C CA . TYR A 1 94 ? 17.597 -0.731 -4.218 1.00 89.44 94 TYR A CA 1
ATOM 737 C C . TYR A 1 94 ? 16.127 -0.667 -4.641 1.00 89.44 94 TYR A C 1
ATOM 739 O O . TYR A 1 94 ? 15.668 -1.332 -5.576 1.00 89.44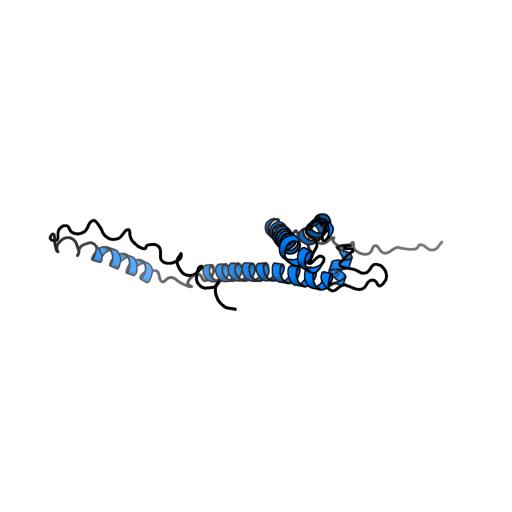 94 TYR A O 1
ATOM 747 N N . SER A 1 95 ? 15.396 0.169 -3.917 1.00 92.12 95 SER A N 1
ATOM 748 C CA . SER A 1 95 ? 14.040 0.597 -4.218 1.00 92.12 95 SER A CA 1
ATOM 749 C C . SER A 1 95 ? 14.014 1.454 -5.480 1.00 92.12 95 SER A C 1
ATOM 751 O O . SER A 1 95 ? 14.859 2.324 -5.691 1.00 92.12 95 SER A O 1
ATOM 753 N N . THR A 1 96 ? 13.023 1.214 -6.331 1.00 95.00 96 THR A N 1
ATOM 754 C CA . THR A 1 96 ? 12.743 2.070 -7.486 1.00 95.00 96 THR A CA 1
ATOM 755 C C . THR A 1 96 ? 11.742 3.164 -7.108 1.00 95.00 96 THR A C 1
ATOM 757 O O . THR A 1 96 ? 11.051 3.074 -6.091 1.00 95.00 96 THR A O 1
ATOM 760 N N . ILE A 1 97 ? 11.590 4.177 -7.964 1.00 95.12 97 ILE A N 1
ATOM 761 C CA . ILE A 1 97 ? 10.588 5.248 -7.798 1.00 95.12 97 ILE A CA 1
ATOM 762 C C . ILE A 1 97 ? 9.166 4.664 -7.660 1.00 95.12 97 ILE A C 1
ATOM 764 O O . ILE A 1 97 ? 8.339 5.178 -6.911 1.00 95.12 97 ILE A O 1
ATOM 768 N N . TYR A 1 98 ? 8.880 3.539 -8.319 1.00 95.06 98 TYR A N 1
ATOM 769 C CA . TYR A 1 98 ? 7.574 2.880 -8.244 1.00 95.06 98 TYR A CA 1
ATOM 770 C C . TYR A 1 98 ? 7.289 2.286 -6.863 1.00 95.06 98 TYR A C 1
ATOM 772 O O . TYR A 1 98 ? 6.148 2.303 -6.405 1.00 95.06 98 TYR A O 1
ATOM 780 N N . SER A 1 99 ? 8.325 1.809 -6.168 1.00 94.50 99 SER A N 1
ATOM 781 C CA . SER A 1 99 ? 8.194 1.344 -4.784 1.00 94.50 99 SER A CA 1
ATOM 782 C C . SER A 1 99 ? 7.862 2.484 -3.821 1.00 94.50 99 SER A C 1
ATOM 784 O O . SER A 1 99 ? 7.028 2.315 -2.934 1.00 94.50 99 SER A O 1
ATOM 786 N N . GLU A 1 100 ? 8.437 3.670 -4.031 1.00 95.12 100 GLU A N 1
ATOM 787 C CA . GLU A 1 100 ? 8.096 4.871 -3.262 1.00 95.12 100 GLU A CA 1
ATOM 788 C C . GLU A 1 100 ? 6.657 5.302 -3.504 1.00 95.12 100 GLU A C 1
ATOM 790 O O . GLU A 1 100 ? 5.944 5.637 -2.560 1.00 95.12 100 GLU A O 1
ATOM 795 N N . MET A 1 101 ? 6.214 5.241 -4.757 1.00 96.00 101 MET A N 1
ATOM 796 C CA . MET A 1 101 ? 4.837 5.545 -5.114 1.00 96.00 101 MET A CA 1
ATOM 797 C C . MET A 1 101 ? 3.835 4.581 -4.471 1.00 96.00 101 MET A C 1
ATOM 799 O O . MET A 1 101 ? 2.828 5.029 -3.923 1.00 96.00 101 MET A O 1
ATOM 803 N N . LEU A 1 102 ? 4.120 3.277 -4.495 1.00 96.06 102 LEU A N 1
ATOM 804 C CA . LEU A 1 102 ? 3.290 2.275 -3.829 1.00 96.06 102 LEU A CA 1
ATOM 805 C C . LEU A 1 102 ? 3.223 2.532 -2.318 1.00 96.06 102 LEU A C 1
ATOM 807 O O . LEU A 1 102 ? 2.140 2.528 -1.736 1.00 96.06 102 LEU A O 1
ATOM 811 N N . LEU A 1 103 ? 4.365 2.820 -1.687 1.00 96.25 103 LEU A N 1
ATOM 812 C CA . LEU A 1 103 ? 4.430 3.145 -0.263 1.00 96.25 103 LEU A CA 1
ATOM 813 C C . LEU A 1 103 ? 3.636 4.419 0.067 1.00 96.25 103 LEU A C 1
ATOM 815 O O . LEU A 1 103 ? 2.928 4.467 1.070 1.00 96.25 103 LEU A O 1
ATOM 819 N N . ALA A 1 104 ? 3.717 5.445 -0.782 1.00 96.69 104 ALA A N 1
ATOM 820 C CA . ALA A 1 104 ? 2.938 6.669 -0.628 1.00 96.69 104 ALA A CA 1
ATOM 821 C C . ALA A 1 104 ? 1.429 6.401 -0.733 1.00 96.69 104 ALA A C 1
ATOM 823 O O . ALA A 1 104 ? 0.661 6.925 0.077 1.00 96.69 104 ALA A O 1
ATOM 824 N N . LYS A 1 105 ? 1.001 5.545 -1.671 1.00 96.31 105 LYS A N 1
ATOM 825 C CA . LYS A 1 105 ? -0.407 5.151 -1.792 1.00 96.31 105 LYS A CA 1
ATOM 826 C C . LYS A 1 105 ? -0.879 4.360 -0.573 1.00 96.31 105 LYS A C 1
ATOM 828 O O . LYS A 1 105 ? -1.934 4.677 -0.032 1.00 96.31 105 LYS A O 1
ATOM 833 N N . LEU A 1 106 ? -0.088 3.397 -0.096 1.00 95.69 106 LEU A N 1
ATOM 834 C CA . LEU A 1 106 ? -0.388 2.642 1.126 1.00 95.69 106 LEU A CA 1
ATOM 835 C C . LEU A 1 106 ? -0.554 3.565 2.336 1.00 95.69 106 LEU A C 1
ATOM 837 O O . LEU A 1 106 ? -1.544 3.456 3.052 1.00 95.69 106 LEU A O 1
ATOM 841 N N . ARG A 1 107 ? 0.361 4.524 2.523 1.00 95.62 107 ARG A N 1
ATOM 842 C CA . ARG A 1 107 ? 0.247 5.537 3.584 1.00 95.62 107 ARG A CA 1
ATOM 843 C C . ARG A 1 107 ? -1.042 6.339 3.463 1.00 95.62 107 ARG A C 1
ATOM 845 O O . ARG A 1 107 ? -1.727 6.509 4.460 1.00 95.62 107 ARG A O 1
ATOM 852 N N . SER A 1 108 ? -1.398 6.778 2.255 1.00 95.94 108 SER A N 1
ATOM 853 C CA . SER A 1 108 ? -2.653 7.499 2.020 1.00 95.94 108 SER A CA 1
ATOM 854 C C . SER A 1 108 ? -3.880 6.670 2.409 1.00 95.94 108 SER A C 1
ATOM 856 O O . SER A 1 108 ? -4.786 7.208 3.039 1.00 95.94 108 SER A O 1
ATOM 858 N N . ILE A 1 109 ? -3.895 5.372 2.088 1.00 94.44 109 ILE A N 1
ATOM 859 C CA . ILE A 1 109 ? -4.976 4.465 2.493 1.00 94.44 109 ILE A CA 1
ATOM 860 C C . ILE A 1 109 ? -5.014 4.343 4.023 1.00 94.44 109 ILE A C 1
ATOM 862 O O . ILE A 1 109 ? -6.075 4.508 4.613 1.00 94.44 109 ILE A O 1
ATOM 866 N N . TYR A 1 110 ? -3.872 4.119 4.683 1.00 93.31 110 TYR A N 1
ATOM 867 C CA . TYR A 1 110 ? -3.818 4.023 6.147 1.00 93.31 110 TYR A CA 1
ATOM 868 C C . TYR A 1 110 ? -4.290 5.302 6.845 1.00 93.31 110 TYR A C 1
ATOM 870 O O . TYR A 1 110 ? -5.044 5.209 7.809 1.00 93.31 110 TYR A O 1
ATOM 878 N N . THR A 1 111 ? -3.926 6.481 6.334 1.00 92.75 111 THR A N 1
ATOM 879 C CA . THR A 1 111 ? -4.391 7.760 6.888 1.00 92.75 111 THR A CA 1
ATOM 880 C C . THR A 1 111 ? -5.913 7.883 6.838 1.00 92.75 111 THR A C 1
ATOM 882 O O . THR A 1 111 ? -6.508 8.295 7.824 1.00 92.75 111 THR A O 1
ATOM 885 N N . GLN A 1 112 ? -6.567 7.441 5.757 1.00 91.00 112 GLN A N 1
ATOM 886 C CA . GLN A 1 112 ? -8.037 7.456 5.680 1.00 91.00 112 GLN A CA 1
ATOM 887 C C . GLN A 1 112 ? -8.692 6.600 6.777 1.00 91.00 112 GLN A C 1
ATOM 889 O O . GLN A 1 112 ? -9.762 6.944 7.279 1.00 91.00 112 GLN A O 1
ATOM 894 N N . PHE A 1 113 ? -8.053 5.495 7.170 1.00 87.44 113 PHE A N 1
ATOM 895 C CA . PHE A 1 113 ? -8.524 4.667 8.280 1.00 87.44 113 PHE A CA 1
ATOM 896 C C . PHE A 1 113 ? -8.252 5.290 9.642 1.00 87.44 113 PHE A C 1
ATOM 898 O O . PHE A 1 113 ? -9.111 5.207 10.518 1.00 87.44 113 PHE A O 1
ATOM 905 N N . ASP A 1 114 ? -7.085 5.904 9.827 1.00 87.62 114 ASP A N 1
ATOM 906 C CA . ASP A 1 114 ? -6.760 6.612 11.066 1.00 87.62 114 ASP A CA 1
ATOM 907 C C . ASP A 1 114 ? -7.746 7.758 11.305 1.00 87.62 114 ASP A C 1
ATOM 909 O O . ASP A 1 114 ? -8.277 7.887 12.407 1.00 87.62 114 ASP A O 1
ATOM 913 N N . ASP A 1 115 ? -8.081 8.508 10.255 1.00 84.25 115 ASP A N 1
ATOM 914 C CA . ASP A 1 115 ? -9.073 9.580 10.311 1.00 84.25 115 ASP A CA 1
ATOM 915 C C . ASP A 1 115 ? -10.469 9.039 10.654 1.00 84.25 115 ASP A C 1
ATOM 917 O O . ASP A 1 115 ? -11.150 9.578 11.527 1.00 84.25 115 ASP A O 1
ATOM 921 N N . LYS A 1 116 ? -10.895 7.938 10.018 1.00 78.19 116 LYS A N 1
ATOM 922 C CA . LYS A 1 116 ? -12.191 7.304 10.307 1.00 78.19 116 LYS A CA 1
ATOM 923 C C . LYS A 1 116 ? -12.267 6.802 11.753 1.00 78.19 116 LYS A C 1
ATOM 925 O O . LYS A 1 116 ? -13.259 7.050 12.432 1.00 78.19 116 LYS A O 1
ATOM 930 N N . THR A 1 117 ? -11.208 6.150 12.226 1.00 77.38 117 THR A N 1
ATOM 931 C CA . THR A 1 117 ? -11.127 5.623 13.597 1.00 77.38 117 THR A CA 1
ATOM 932 C C . THR A 1 117 ? -11.142 6.764 14.614 1.00 77.38 117 THR A C 1
ATOM 934 O O . THR A 1 117 ? -11.878 6.706 15.593 1.00 77.38 117 THR A O 1
ATOM 937 N N . ALA A 1 118 ? -10.409 7.851 14.354 1.00 76.00 118 ALA A N 1
ATOM 938 C CA . ALA A 1 118 ? -10.387 9.021 15.229 1.00 76.00 118 ALA A CA 1
ATOM 939 C C . ALA A 1 118 ? -11.760 9.708 15.340 1.00 76.00 118 ALA A C 1
ATOM 941 O O . ALA A 1 118 ? -12.125 10.181 16.417 1.00 76.00 118 ALA A O 1
ATOM 942 N N . VAL A 1 119 ? -12.535 9.759 14.250 1.00 76.06 119 VAL A N 1
ATOM 943 C CA . VAL A 1 119 ? -13.904 10.303 14.259 1.00 76.06 119 VAL A CA 1
ATOM 944 C C . VAL A 1 119 ? -14.851 9.408 15.056 1.00 76.06 119 VAL A C 1
ATOM 946 O O . VAL A 1 119 ? -15.643 9.916 15.850 1.00 76.06 119 VAL A O 1
ATOM 949 N N . GLU A 1 120 ? -14.769 8.091 14.869 1.00 70.94 120 GLU A N 1
ATOM 950 C CA . GLU A 1 120 ? -15.580 7.128 15.620 1.00 70.94 120 GLU A CA 1
ATOM 951 C C . GLU A 1 120 ? -15.277 7.199 17.123 1.00 70.94 120 GLU A C 1
ATOM 953 O O . GLU A 1 120 ? -16.202 7.309 17.931 1.00 70.94 120 GLU A O 1
ATOM 958 N N . ASP A 1 121 ? -13.999 7.251 17.500 1.00 69.75 121 ASP A N 1
ATOM 959 C CA . ASP A 1 121 ? -13.576 7.397 18.894 1.00 69.75 121 ASP A CA 1
ATOM 960 C C . ASP A 1 121 ? -14.047 8.729 19.499 1.00 69.75 121 ASP A C 1
ATOM 962 O O . ASP A 1 121 ? -14.563 8.755 20.619 1.00 69.75 121 ASP A O 1
ATOM 966 N N . ALA A 1 122 ? -13.941 9.839 18.759 1.00 69.06 122 ALA A N 1
ATOM 967 C CA . ALA A 1 122 ? -14.440 11.138 19.210 1.00 69.06 122 ALA A CA 1
ATOM 968 C C . ALA A 1 122 ? -15.964 11.130 19.423 1.00 69.06 122 ALA A C 1
ATOM 970 O O . ALA A 1 122 ? -16.450 11.682 20.413 1.00 69.06 122 ALA A O 1
ATOM 971 N N . HIS A 1 123 ? -16.715 10.465 18.542 1.00 67.19 123 HIS A N 1
ATOM 972 C CA . HIS A 1 123 ? -18.162 10.321 18.676 1.00 67.19 123 HIS A CA 1
ATOM 973 C C . HIS A 1 123 ? -18.550 9.450 19.880 1.00 67.19 123 HIS A C 1
ATOM 975 O O . HIS A 1 123 ? -19.494 9.770 20.602 1.00 67.19 123 HIS A O 1
ATOM 981 N N . ILE A 1 124 ? -17.805 8.374 20.152 1.00 68.94 124 ILE A N 1
ATOM 982 C CA . ILE A 1 124 ? -18.018 7.540 21.344 1.00 68.94 124 ILE A CA 1
ATOM 983 C C . ILE A 1 124 ? -17.755 8.346 22.617 1.00 68.94 124 ILE A C 1
ATOM 985 O O . ILE A 1 124 ? -18.533 8.243 23.564 1.00 68.94 124 ILE A O 1
ATOM 989 N N . VAL A 1 125 ? -16.701 9.167 22.641 1.00 70.56 125 VAL A N 1
ATOM 990 C CA . VAL A 1 125 ? -16.421 10.059 23.774 1.00 70.56 125 VAL A CA 1
ATOM 991 C C . VAL A 1 125 ? -17.562 11.055 23.969 1.00 70.56 125 VAL A C 1
ATOM 993 O O . VAL A 1 125 ? -18.025 11.200 25.093 1.00 70.56 125 VAL A O 1
ATOM 996 N N . GLU A 1 126 ? -18.069 11.679 22.903 1.00 69.62 126 GLU A N 1
ATOM 997 C CA . GLU A 1 126 ? -19.221 12.592 22.966 1.00 69.62 126 GLU A CA 1
ATOM 998 C C . GLU A 1 126 ? -20.476 11.904 23.530 1.00 69.62 126 GLU A C 1
ATOM 1000 O O . GLU A 1 126 ? -21.133 12.449 24.414 1.00 69.62 126 GLU A O 1
ATOM 1005 N N . LEU A 1 127 ? -20.77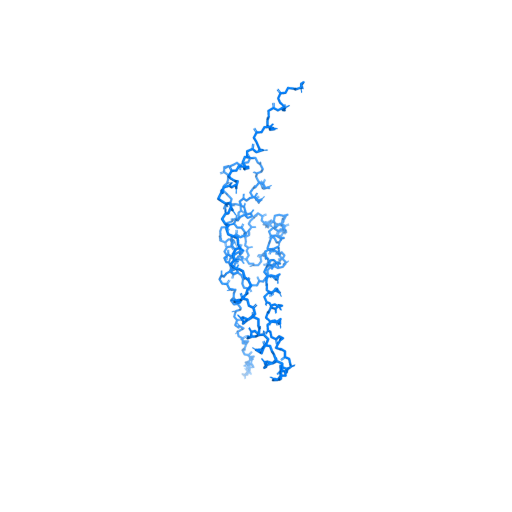1 10.675 23.095 1.00 67.00 127 LEU A N 1
ATOM 1006 C CA . LEU A 1 127 ? -21.884 9.878 23.624 1.00 67.00 127 LEU A CA 1
ATOM 1007 C C . LEU A 1 127 ? -21.662 9.415 25.076 1.00 67.00 127 LEU A C 1
ATOM 1009 O O . LEU A 1 127 ? -22.631 9.190 25.803 1.00 67.00 127 LEU A O 1
ATOM 1013 N N . GLN A 1 128 ? -20.406 9.255 25.501 1.00 63.28 128 GLN A N 1
ATOM 1014 C CA . GLN A 1 128 ? -20.029 8.914 26.876 1.00 63.28 128 GLN A CA 1
ATOM 1015 C C . GLN A 1 128 ? -19.944 10.123 27.808 1.00 63.28 128 GLN A C 1
ATOM 1017 O O . GLN A 1 128 ? -19.877 9.920 29.024 1.00 63.28 128 GLN A O 1
ATOM 1022 N N . VAL A 1 129 ? -20.014 11.356 27.291 1.00 65.81 129 VAL A N 1
ATOM 1023 C CA . VAL A 1 129 ? -20.344 12.531 28.105 1.00 65.81 129 VAL A CA 1
ATOM 1024 C C . VAL A 1 129 ? -21.816 12.412 28.505 1.00 65.81 129 VAL A C 1
ATOM 1026 O O . VAL A 1 129 ? -22.707 13.085 27.993 1.00 65.81 129 VAL A O 1
ATOM 1029 N N . MET A 1 130 ? -22.086 11.500 29.438 1.00 58.12 130 MET A N 1
ATOM 1030 C CA . MET A 1 130 ? -23.318 11.529 30.200 1.00 58.12 130 MET A CA 1
ATOM 1031 C C . MET A 1 130 ? -23.347 12.861 30.954 1.00 58.12 130 MET A C 1
ATOM 1033 O O . MET A 1 130 ? -22.347 13.201 31.591 1.00 58.12 130 MET A O 1
ATOM 1037 N N . PRO A 1 131 ? -24.458 13.616 30.915 1.00 59.72 131 PRO A N 1
ATOM 1038 C CA . PRO A 1 131 ? -24.618 14.747 31.811 1.00 59.72 131 PRO A CA 1
ATOM 1039 C C . PRO A 1 131 ? -24.489 14.234 33.248 1.00 59.72 131 PRO A C 1
ATOM 1041 O O . PRO A 1 131 ? -25.281 13.405 33.706 1.00 59.72 131 PRO A O 1
ATOM 1044 N N . GLU A 1 132 ? -23.435 14.686 33.921 1.00 62.03 132 GLU A N 1
ATOM 1045 C CA . GLU A 1 132 ? -23.226 14.499 35.348 1.00 62.03 132 GLU A CA 1
ATOM 1046 C C . GLU A 1 132 ? -24.387 15.221 36.047 1.00 62.03 132 GLU A C 1
ATOM 1048 O O . GLU A 1 132 ? -24.484 16.441 36.000 1.00 62.03 132 GLU A O 1
ATOM 1053 N N . GLU A 1 133 ? -25.323 14.432 36.579 1.00 60.62 133 GLU A N 1
ATOM 1054 C CA . GLU A 1 133 ? -26.551 14.872 37.252 1.00 60.62 133 GLU A CA 1
ATOM 1055 C C . GLU A 1 133 ? -27.544 15.654 36.369 1.00 60.62 133 GLU A C 1
ATOM 1057 O O . GLU A 1 133 ? -27.603 16.881 36.355 1.00 60.62 133 GLU A O 1
ATOM 1062 N N . VAL A 1 134 ? -28.446 14.930 35.695 1.00 59.09 134 VAL A N 1
ATOM 1063 C CA . VAL A 1 134 ? -29.746 15.519 35.343 1.00 59.09 134 VAL A CA 1
ATOM 1064 C C . VAL A 1 134 ? -30.501 15.737 36.653 1.00 59.09 134 VAL A C 1
ATOM 1066 O O . VAL A 1 134 ? -30.963 14.770 37.264 1.00 59.09 134 VAL A O 1
ATOM 1069 N N . ASP A 1 135 ? -30.607 16.992 37.092 1.00 66.81 135 ASP A N 1
ATOM 1070 C CA . ASP A 1 135 ? -31.448 17.369 38.225 1.00 66.81 135 ASP A CA 1
ATOM 1071 C C . ASP A 1 135 ? -32.882 16.865 37.946 1.00 66.81 135 ASP A C 1
ATOM 1073 O O . ASP A 1 135 ? -33.487 17.240 36.931 1.00 66.81 135 ASP A O 1
ATOM 1077 N N . PRO A 1 136 ? -33.458 15.999 38.805 1.00 65.56 136 PRO A N 1
ATOM 1078 C CA . PRO A 1 136 ? -34.811 15.479 38.623 1.00 65.56 136 PRO A CA 1
ATOM 1079 C C . PRO A 1 136 ? -35.855 16.584 38.426 1.00 65.56 136 PRO A C 1
ATOM 1081 O O . PRO A 1 136 ? -36.893 16.353 37.805 1.00 65.56 136 PRO A O 1
ATOM 1084 N N . THR A 1 137 ? -35.593 17.780 38.950 1.00 63.97 137 THR A N 1
ATOM 1085 C CA . THR A 1 137 ? -36.496 18.927 38.896 1.00 63.97 137 THR A CA 1
ATOM 1086 C C . THR A 1 137 ? -36.645 19.481 37.474 1.00 63.97 137 THR A C 1
ATOM 1088 O O . THR A 1 137 ? -37.751 19.870 37.086 1.00 63.97 137 THR A O 1
ATOM 1091 N N . ASP A 1 138 ? -35.591 19.424 36.655 1.00 63.69 138 ASP A N 1
ATOM 1092 C CA . ASP A 1 138 ? -35.617 19.907 35.268 1.00 63.69 138 ASP A CA 1
ATOM 1093 C C . ASP A 1 138 ? -36.400 18.966 34.341 1.00 63.69 138 ASP A C 1
ATOM 1095 O O . ASP A 1 138 ? -37.140 19.419 33.464 1.00 63.69 138 ASP A O 1
ATOM 1099 N N . PHE A 1 139 ? -36.346 17.655 34.596 1.00 58.91 139 PHE A N 1
ATOM 1100 C CA . PHE A 1 139 ? -37.097 16.649 33.835 1.00 58.91 139 PHE A CA 1
ATOM 1101 C C . PHE A 1 139 ? -38.625 16.852 33.931 1.00 58.91 139 PHE A C 1
ATOM 1103 O O . PHE A 1 139 ? -39.363 16.716 32.946 1.00 58.91 139 PHE A O 1
ATOM 1110 N N . TYR A 1 140 ? -39.122 17.239 35.111 1.00 60.53 140 TYR A N 1
ATOM 1111 C CA . TYR A 1 140 ? -40.544 17.546 35.301 1.00 60.53 140 TYR A CA 1
ATOM 1112 C C . TYR A 1 140 ? -40.931 18.949 34.805 1.00 60.53 140 TYR A C 1
ATOM 1114 O O . TYR A 1 140 ? -42.085 19.151 34.414 1.00 60.53 140 TYR A O 1
ATOM 1122 N N . ALA A 1 141 ? -39.995 19.902 34.744 1.00 59.72 141 ALA A N 1
ATOM 1123 C CA . ALA A 1 141 ? -40.259 21.249 34.235 1.00 59.72 141 ALA A CA 1
ATOM 1124 C C . ALA A 1 141 ? -40.541 21.260 32.719 1.00 59.72 141 ALA A C 1
ATOM 1126 O O . ALA A 1 141 ? -41.482 21.920 32.266 1.00 59.72 141 ALA A O 1
ATOM 1127 N N . THR A 1 142 ? -39.794 20.481 31.927 1.00 54.50 142 THR A N 1
ATOM 1128 C CA . THR A 1 142 ? -39.968 20.424 30.461 1.00 54.50 142 THR A CA 1
ATOM 1129 C C . THR A 1 142 ? -41.289 19.760 30.051 1.00 54.50 142 THR A C 1
ATOM 1131 O O . THR A 1 142 ? -41.921 20.152 29.067 1.00 54.50 142 THR A O 1
ATOM 1134 N N . SER A 1 143 ? -41.769 18.807 30.852 1.00 53.66 143 SER A N 1
ATOM 1135 C CA . SER A 1 143 ? -43.032 18.092 30.617 1.00 53.66 143 SER A CA 1
ATOM 1136 C C . SER A 1 143 ? -44.269 18.987 30.802 1.00 53.66 143 SER A C 1
ATOM 1138 O O . SER A 1 143 ? -45.277 18.819 30.113 1.00 53.66 143 SER A O 1
ATOM 1140 N N . ALA A 1 144 ? -44.199 19.984 31.691 1.00 53.22 144 ALA A N 1
ATOM 1141 C CA . ALA A 1 144 ? -45.309 20.899 31.967 1.00 53.22 144 ALA A CA 1
ATOM 1142 C C . ALA A 1 144 ? -45.522 21.962 30.864 1.00 53.22 144 ALA A C 1
ATOM 1144 O O . ALA A 1 144 ? -46.644 22.440 30.666 1.00 53.22 144 ALA A O 1
ATOM 1145 N N . GLN A 1 145 ? -44.474 22.312 30.109 1.00 51.00 145 GLN A N 1
ATOM 1146 C CA . GLN A 1 145 ? -44.551 23.307 29.028 1.00 51.00 145 GLN A CA 1
ATOM 1147 C C . GLN A 1 145 ? -45.173 22.766 27.731 1.00 51.00 145 GLN A C 1
ATOM 1149 O O . GLN A 1 145 ? -45.787 23.527 26.981 1.00 51.00 145 GLN A O 1
ATOM 1154 N N . LEU A 1 146 ? -45.081 21.458 27.468 1.00 49.56 146 LEU A N 1
ATOM 1155 C CA . LEU A 1 146 ? -45.699 20.852 26.281 1.00 49.56 146 LEU A CA 1
ATOM 1156 C C . LEU A 1 146 ? -47.229 20.778 26.381 1.00 49.56 146 LEU A C 1
ATOM 1158 O O . LEU A 1 146 ? -47.912 20.869 25.361 1.00 49.56 146 LEU A O 1
ATOM 1162 N N . HIS A 1 147 ? -47.791 20.701 27.592 1.00 44.38 147 HIS A N 1
ATOM 1163 C CA . HIS A 1 147 ? -49.240 20.568 27.753 1.00 44.38 147 HIS A CA 1
ATOM 1164 C C . HIS A 1 147 ? -50.004 21.901 27.668 1.00 44.38 147 HIS A C 1
ATOM 1166 O O . HIS A 1 147 ? -51.186 21.913 27.329 1.00 44.38 147 HIS A O 1
ATOM 1172 N N . THR A 1 148 ? -49.338 23.035 27.908 1.00 48.38 148 THR A N 1
ATOM 1173 C CA . THR A 1 148 ? -49.955 24.374 27.852 1.00 48.38 148 THR A CA 1
ATOM 1174 C C . THR A 1 148 ? -49.974 24.992 26.453 1.00 48.38 148 THR A C 1
ATOM 1176 O O . THR A 1 148 ? -50.742 25.920 26.213 1.00 48.38 148 THR A O 1
ATOM 1179 N N . ARG A 1 149 ? -49.197 24.470 25.491 1.00 43.50 149 ARG A N 1
ATOM 1180 C CA . ARG A 1 149 ? -49.242 24.943 24.093 1.00 43.50 149 ARG A CA 1
ATOM 1181 C C . ARG A 1 149 ? -50.355 24.318 23.252 1.00 43.50 149 ARG A C 1
ATOM 1183 O O . ARG A 1 149 ? -50.769 24.927 22.272 1.00 43.50 149 ARG A O 1
ATOM 1190 N N . GLN A 1 150 ? -50.874 23.149 23.626 1.00 42.28 150 GLN A N 1
ATOM 1191 C CA . GLN A 1 150 ? -51.867 22.443 22.805 1.00 42.28 150 GLN A CA 1
ATOM 1192 C C . GLN A 1 150 ? -53.317 22.891 23.062 1.00 42.28 150 GLN A C 1
ATOM 1194 O O . GLN A 1 150 ? -54.179 22.710 22.208 1.00 42.28 150 GLN A O 1
ATOM 1199 N N . THR A 1 151 ? -53.596 23.535 24.197 1.00 47.47 151 THR A N 1
ATOM 1200 C CA . THR A 1 151 ? -54.931 24.060 24.541 1.00 47.47 151 THR A CA 1
ATOM 1201 C C . THR A 1 151 ? -55.170 25.507 24.100 1.00 47.47 151 THR A C 1
ATOM 1203 O O . THR A 1 151 ? -56.304 25.971 24.162 1.00 47.47 151 THR A O 1
ATOM 1206 N N . GLY A 1 152 ? -54.147 26.214 23.604 1.00 43.25 152 GLY A N 1
ATOM 1207 C CA . GLY A 1 152 ? -54.265 27.598 23.121 1.00 43.25 152 GLY A CA 1
ATOM 1208 C C . GLY A 1 152 ? -54.554 27.765 21.622 1.00 43.25 152 GLY A C 1
ATOM 1209 O O . GLY A 1 152 ? -54.753 28.890 21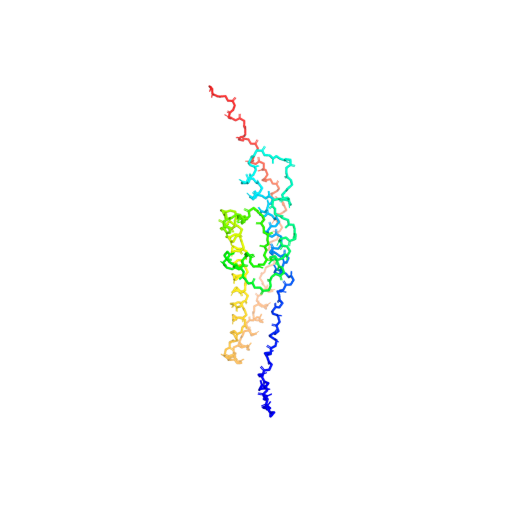.181 1.00 43.25 152 GLY A O 1
ATOM 1210 N N . VAL A 1 153 ? -54.564 26.685 20.830 1.00 44.34 153 VAL A N 1
ATOM 1211 C CA . VAL A 1 153 ? -54.679 26.755 19.352 1.00 44.34 153 VAL A CA 1
ATOM 1212 C C . VAL A 1 153 ? -56.073 26.353 18.839 1.00 44.34 153 VAL A C 1
ATOM 1214 O O . VAL A 1 153 ? -56.364 26.489 17.659 1.00 44.34 153 VAL A O 1
ATOM 1217 N N . LEU A 1 154 ? -56.989 25.912 19.708 1.00 45.81 154 LEU A N 1
ATOM 1218 C CA . LEU A 1 154 ? -58.316 25.430 19.284 1.00 45.81 154 LEU A CA 1
ATOM 1219 C C . LEU A 1 154 ? -59.417 26.506 19.209 1.00 45.81 154 LEU A C 1
ATOM 1221 O O . LEU A 1 154 ? -60.565 26.169 18.935 1.00 45.81 154 LEU A O 1
ATOM 1225 N N . THR A 1 155 ? -59.106 27.790 19.415 1.00 47.50 155 THR A N 1
ATOM 1226 C CA . THR A 1 155 ? -60.117 28.873 19.418 1.00 47.50 155 THR A CA 1
ATOM 1227 C C . THR A 1 155 ? -59.777 30.102 18.572 1.00 47.50 155 THR A C 1
ATOM 1229 O O . THR A 1 155 ? -60.468 31.112 18.683 1.00 47.50 155 THR A O 1
ATOM 1232 N N . ALA A 1 156 ? -58.778 30.040 17.688 1.00 44.50 156 ALA A N 1
ATOM 1233 C CA . ALA A 1 156 ? -58.457 31.151 16.788 1.00 44.50 156 ALA A CA 1
ATOM 1234 C C . ALA A 1 156 ? -58.307 30.686 15.329 1.00 44.50 156 ALA A C 1
ATOM 1236 O O . ALA A 1 156 ? -57.202 30.413 14.880 1.00 44.50 156 ALA A O 1
ATOM 1237 N N . GLY A 1 157 ? -59.454 30.625 14.639 1.00 41.62 157 GLY A N 1
ATOM 1238 C CA . GLY A 1 157 ? -59.638 30.698 13.178 1.00 41.62 157 GLY A CA 1
ATOM 1239 C C . GLY A 1 157 ? -59.164 29.484 12.365 1.00 41.62 157 GLY A C 1
ATOM 1240 O O . GLY A 1 157 ? -57.983 29.184 12.332 1.00 41.62 157 GLY A O 1
ATOM 1241 N N . ILE A 1 158 ? -59.978 28.677 11.674 1.00 50.28 158 ILE A N 1
ATOM 1242 C CA . ILE A 1 158 ? -61.244 28.914 10.952 1.00 50.28 158 ILE A CA 1
ATOM 1243 C C . ILE A 1 158 ? -61.194 30.229 10.159 1.00 50.28 158 ILE A C 1
ATOM 1245 O O . ILE A 1 158 ? -61.240 31.289 10.765 1.00 50.28 158 ILE A O 1
ATOM 1249 N N . GLU A 1 159 ? -61.151 30.116 8.823 1.00 49.50 159 GLU A N 1
ATOM 1250 C CA . GLU A 1 159 ? -60.819 31.147 7.809 1.00 49.50 159 GLU A CA 1
ATOM 1251 C C . GLU A 1 159 ? -59.290 31.236 7.628 1.00 49.50 159 GLU A C 1
ATOM 1253 O O . GLU A 1 159 ? -58.582 31.701 8.510 1.00 49.50 159 GLU A O 1
ATOM 1258 N N . VAL A 1 160 ? -58.664 30.648 6.600 1.00 47.22 160 VAL A N 1
ATOM 1259 C CA . VAL A 1 160 ? -58.738 30.974 5.159 1.00 47.22 160 VAL A CA 1
ATOM 1260 C C . VAL A 1 160 ? -58.338 29.709 4.357 1.00 47.22 160 VAL A C 1
ATOM 1262 O O . VAL A 1 160 ? -57.269 29.147 4.584 1.00 47.22 160 VAL A O 1
ATOM 1265 N N . GLU A 1 161 ? -59.272 29.039 3.671 1.00 41.97 161 GLU A N 1
ATOM 1266 C CA . GLU A 1 161 ? -59.437 29.025 2.194 1.00 41.97 161 GLU A CA 1
ATOM 1267 C C . GLU A 1 161 ? -58.112 29.059 1.394 1.00 41.97 161 GLU A C 1
ATOM 1269 O O . GLU A 1 161 ? -57.392 30.040 1.375 1.00 41.97 161 GLU A O 1
ATOM 1274 N N . ALA A 1 162 ? -57.669 27.934 0.831 1.00 48.19 162 ALA A N 1
ATOM 1275 C CA . ALA A 1 162 ? -57.941 27.563 -0.566 1.00 48.19 162 ALA A CA 1
ATOM 1276 C C . ALA A 1 162 ? -57.233 28.436 -1.634 1.00 48.19 162 ALA A C 1
ATOM 1278 O O . ALA A 1 162 ? -57.889 29.109 -2.411 1.00 48.19 162 ALA A O 1
ATOM 1279 N N . GLU A 1 163 ? -55.902 28.356 -1.721 1.00 44.22 163 GLU A N 1
ATOM 1280 C CA . GLU A 1 163 ? -55.051 28.759 -2.867 1.00 44.22 163 GLU A CA 1
ATOM 1281 C C . GLU A 1 163 ? -53.620 28.318 -2.470 1.00 44.22 163 GLU A C 1
ATOM 1283 O O . GLU A 1 163 ? -53.221 28.557 -1.340 1.00 44.22 163 GLU A O 1
ATOM 1288 N N . LEU A 1 164 ? -52.771 27.586 -3.190 1.00 44.56 164 LEU A N 1
ATOM 1289 C CA . LEU A 1 164 ? -52.556 27.381 -4.607 1.00 44.56 164 LEU A CA 1
ATOM 1290 C C . LEU A 1 164 ? -52.101 25.931 -4.852 1.00 44.56 164 LEU A C 1
ATOM 1292 O O . LEU A 1 164 ? -51.124 25.447 -4.279 1.00 44.56 164 LEU A O 1
ATOM 1296 N N . VAL A 1 165 ? -52.775 25.280 -5.793 1.00 46.91 165 VAL A N 1
ATOM 1297 C CA . VAL A 1 165 ? -52.214 24.220 -6.628 1.00 46.91 165 VAL A CA 1
ATOM 1298 C C . VAL A 1 165 ? -51.538 24.914 -7.812 1.00 46.91 165 VAL A C 1
ATOM 1300 O O . VAL A 1 165 ? -52.204 25.661 -8.522 1.00 46.91 165 VAL A O 1
ATOM 1303 N N . GLY A 1 166 ? -50.258 24.626 -8.062 1.00 50.00 166 GLY A N 1
ATOM 1304 C CA . GLY A 1 166 ? -49.626 24.844 -9.370 1.00 50.00 166 GLY A CA 1
ATOM 1305 C C . GLY A 1 166 ? -48.634 26.005 -9.472 1.00 50.00 166 GLY A C 1
ATOM 1306 O O . GLY A 1 166 ? -48.996 27.086 -9.909 1.00 50.00 166 GLY A O 1
ATOM 1307 N N . GLN A 1 167 ? -47.371 25.720 -9.157 1.00 44.62 167 GLN A N 1
ATOM 1308 C CA . GLN A 1 167 ? -46.125 26.381 -9.589 1.00 44.62 167 GLN A CA 1
ATOM 1309 C C . GLN A 1 167 ? -45.019 25.496 -8.974 1.00 44.62 167 GLN A C 1
ATOM 1311 O O . GLN A 1 167 ? -45.109 25.160 -7.805 1.00 44.62 167 GLN A O 1
ATOM 1316 N N . GLU A 1 168 ? -44.005 24.953 -9.634 1.00 48.16 168 GLU A N 1
ATOM 1317 C CA . GLU A 1 168 ? -43.338 25.346 -10.859 1.00 48.16 168 GLU A CA 1
ATOM 1318 C C . GLU A 1 168 ? -42.516 24.120 -11.307 1.00 48.16 168 GLU A C 1
ATOM 1320 O O . GLU A 1 168 ? -41.457 23.805 -10.773 1.00 48.16 168 GLU A O 1
ATOM 1325 N N . VAL A 1 169 ? -43.061 23.348 -12.248 1.00 50.62 169 VAL A N 1
ATOM 1326 C CA . VAL A 1 169 ? -42.264 22.488 -13.127 1.00 50.62 169 VAL A CA 1
ATOM 1327 C C . VAL A 1 169 ? -41.793 23.425 -14.226 1.00 50.62 169 VAL A C 1
ATOM 1329 O O . VAL A 1 169 ? -42.588 23.661 -15.127 1.00 50.62 169 VAL A O 1
ATOM 1332 N N . LEU A 1 170 ? -40.599 24.022 -14.110 1.00 51.22 170 LEU A N 1
ATOM 1333 C CA . LEU A 1 170 ? -39.871 24.723 -15.188 1.00 51.22 170 LEU A CA 1
ATOM 1334 C C . LEU A 1 170 ? -38.560 25.351 -14.664 1.00 51.22 170 LEU A C 1
ATOM 1336 O O . LEU A 1 170 ? -38.445 26.554 -14.493 1.00 51.22 170 LEU A O 1
ATOM 1340 N N . GLU A 1 171 ? -37.543 24.519 -14.466 1.00 48.34 171 GLU A N 1
ATOM 1341 C CA . GLU A 1 171 ? -36.132 24.929 -14.577 1.00 48.34 171 GLU A CA 1
ATOM 1342 C C . GLU A 1 171 ? -35.426 23.790 -15.335 1.00 48.34 171 GLU A C 1
ATOM 1344 O O . GLU A 1 171 ? -34.816 22.883 -14.782 1.00 48.34 171 GLU A O 1
ATOM 1349 N N . GLU A 1 172 ? -35.808 23.534 -16.588 1.00 46.16 172 GLU A N 1
ATOM 1350 C CA . GLU A 1 172 ? -35.223 24.174 -17.774 1.00 46.16 172 GLU A CA 1
ATOM 1351 C C . GLU A 1 172 ? -33.707 24.397 -17.651 1.00 46.16 172 GLU A C 1
ATOM 1353 O O . GLU A 1 172 ? -33.210 25.319 -17.024 1.00 46.16 172 GLU A O 1
ATOM 1358 N N . ARG A 1 173 ? -32.922 23.466 -18.202 1.00 48.66 173 ARG A N 1
ATOM 1359 C CA . ARG A 1 173 ? -32.444 23.555 -19.602 1.00 48.66 173 ARG A CA 1
ATOM 1360 C C . ARG A 1 173 ? -31.514 24.751 -19.877 1.00 48.66 173 ARG A C 1
ATOM 1362 O O . ARG A 1 173 ? -31.526 25.306 -20.969 1.00 48.66 173 ARG A O 1
ATOM 1369 N N . GLY A 1 174 ? -30.637 25.080 -18.930 1.00 46.53 174 GLY A N 1
ATOM 1370 C CA . GLY A 1 174 ? -29.611 26.119 -19.086 1.00 46.53 174 GLY A CA 1
ATOM 1371 C C . GLY A 1 174 ? -28.173 25.652 -19.369 1.00 46.53 174 GLY A C 1
ATOM 1372 O O . GLY A 1 174 ? -27.267 26.443 -19.151 1.00 46.53 174 GLY A O 1
ATOM 1373 N N . ALA A 1 175 ? -27.906 24.410 -19.806 1.00 48.53 175 ALA A N 1
ATOM 1374 C CA . ALA A 1 175 ? -26.520 23.895 -19.898 1.00 48.53 175 ALA A CA 1
ATOM 1375 C C . ALA A 1 175 ? -26.081 23.354 -21.278 1.00 48.53 175 ALA A C 1
ATOM 1377 O O . ALA A 1 175 ? -25.045 22.704 -21.381 1.00 48.53 175 ALA A O 1
ATOM 1378 N N . ALA A 1 176 ? -26.838 23.606 -22.354 1.00 52.41 176 ALA A N 1
ATOM 1379 C CA . ALA A 1 176 ? -26.571 23.010 -23.675 1.00 52.41 176 ALA A CA 1
ATOM 1380 C C . ALA A 1 176 ? -26.180 24.005 -24.793 1.00 52.41 176 ALA A C 1
ATOM 1382 O O . ALA A 1 176 ? -26.193 23.632 -25.963 1.00 52.41 176 ALA A O 1
ATOM 1383 N N . MET A 1 177 ? -25.824 25.259 -24.480 1.00 50.31 177 MET A N 1
ATOM 1384 C CA . MET A 1 177 ? -25.537 26.293 -25.498 1.00 50.31 177 MET A CA 1
ATOM 1385 C C . MET A 1 177 ? -24.177 27.007 -25.363 1.00 50.31 177 MET A C 1
ATOM 1387 O O . MET A 1 177 ? -24.049 28.155 -25.773 1.00 50.31 177 MET A O 1
ATOM 1391 N N . GLU A 1 178 ? -23.125 26.338 -24.878 1.00 51.28 178 GLU A N 1
ATOM 1392 C CA . GLU A 1 178 ? -21.756 26.906 -24.909 1.00 51.28 178 GLU A CA 1
ATOM 1393 C C . GLU A 1 178 ? -20.669 26.006 -25.526 1.00 51.28 178 GLU A C 1
ATOM 1395 O O . GLU A 1 178 ? -19.484 26.284 -25.399 1.00 51.28 178 GLU A O 1
ATOM 1400 N N . VAL A 1 179 ? -21.032 24.968 -26.289 1.00 53.62 179 VAL A N 1
ATOM 1401 C CA . VAL A 1 179 ? -20.034 24.074 -26.929 1.00 53.62 179 VAL A CA 1
ATOM 1402 C C . VAL A 1 179 ? -19.765 24.406 -28.413 1.00 53.62 179 VAL A C 1
ATOM 1404 O O . VAL A 1 179 ? -18.901 23.805 -29.039 1.00 53.62 179 VAL A O 1
ATOM 1407 N N . LEU A 1 180 ? -20.418 25.416 -29.005 1.00 53.25 180 LEU A N 1
ATOM 1408 C CA . LEU A 1 180 ? -20.316 25.697 -30.456 1.00 53.25 180 LEU A CA 1
ATOM 1409 C C . LEU A 1 180 ? -19.654 27.031 -30.857 1.00 53.25 180 LEU A C 1
ATOM 1411 O O . LEU A 1 180 ? -19.881 27.511 -31.965 1.00 53.25 180 LEU A O 1
ATOM 1415 N N . LYS A 1 181 ? -18.798 27.629 -30.015 1.00 53.28 181 LYS A N 1
ATOM 1416 C CA . LYS A 1 181 ? -18.026 28.840 -30.394 1.00 53.28 181 LYS A CA 1
ATOM 1417 C C . LYS A 1 181 ? -16.504 28.668 -30.500 1.00 53.28 181 LYS A C 1
ATOM 1419 O O . LYS A 1 181 ? -15.824 29.629 -30.835 1.00 53.28 181 LYS A O 1
ATOM 1424 N N . GLY A 1 182 ? -15.967 27.463 -30.304 1.00 49.78 182 GLY A N 1
ATOM 1425 C CA . GLY A 1 182 ? -14.520 27.211 -30.412 1.00 49.78 182 GLY A CA 1
ATOM 1426 C C . GLY A 1 182 ? -13.997 26.892 -31.819 1.00 49.78 182 GLY A C 1
ATOM 1427 O O . GLY A 1 182 ? -12.789 26.887 -32.026 1.00 49.78 182 GLY A O 1
ATOM 1428 N N . SER A 1 183 ? -14.865 26.627 -32.800 1.00 53.41 183 SER A N 1
ATOM 1429 C CA . SER A 1 183 ? -14.452 26.180 -34.141 1.00 53.41 183 SER A CA 1
ATOM 1430 C C . SER A 1 183 ? -14.516 27.286 -35.191 1.00 53.41 183 SER A C 1
ATOM 1432 O O . SER A 1 183 ? -15.122 27.085 -36.238 1.00 53.41 183 SER A O 1
ATOM 1434 N N . LEU A 1 184 ? -13.919 28.452 -34.928 1.00 56.19 184 LEU A N 1
ATOM 1435 C CA . LEU A 1 184 ? -13.545 29.378 -36.002 1.00 56.19 184 LEU A CA 1
ATOM 1436 C C . LEU A 1 184 ? -12.591 30.472 -35.496 1.00 56.19 184 LEU A C 1
ATOM 1438 O O . LEU A 1 184 ? -13.042 31.569 -35.188 1.00 56.19 184 LEU A O 1
ATOM 1442 N N . GLN A 1 185 ? -11.283 30.202 -35.435 1.00 48.41 185 GLN A N 1
ATOM 1443 C CA . GLN A 1 185 ? -10.259 31.234 -35.648 1.00 48.41 185 GLN A CA 1
ATOM 1444 C C . GLN A 1 185 ? -8.855 30.625 -35.822 1.00 48.41 185 GLN A C 1
ATOM 1446 O O . GLN A 1 185 ? -8.262 30.154 -34.860 1.00 48.41 185 GLN A O 1
ATOM 1451 N N . VAL A 1 186 ? -8.385 30.744 -37.073 1.00 48.59 186 VAL A N 1
ATOM 1452 C CA . VAL A 1 186 ? -6.996 30.846 -37.581 1.00 48.59 186 VAL A CA 1
ATOM 1453 C C . VAL A 1 186 ? -6.086 29.625 -37.462 1.00 48.59 186 VAL A C 1
ATOM 1455 O O . VAL A 1 186 ? -5.573 29.343 -36.363 1.00 48.59 186 VAL A O 1
#

pLDDT: mean 75.18, std 19.56, range [41.62, 97.56]

Sequence (186 aa):
MEIIELEKLPGLKRGEKQKVSEEQESAIRTGLVEWREDELLDKIYPETSSISAQTVLGDDVIDKLASCGERIETQAEMQRHVQWAIGFDANTGYSTIYSEMLLAKLRSIYTQFDDKTAVEDAHIVELQVMPEEVDPTDFYATSAQLHTRQTGVLTAGIEVEAELVGQEVLEERGAAMEVLKGSLQV

Organism: Piloderma croceum (strain F 1598) (NCBI:txid765440)

Radius of gyration: 32.75 Å; chains: 1; bounding box: 93×69×76 Å

Secondary structure (DSSP, 8-state):
--------PPP---PPP-PPPHHHHHHHHHHHHHHIIIIIHHHH-TT-TTS-HHHHS-HHHHHHHHT-SS---SHHHHHHH---TTTB-TTT-PBPHHHHHHHHHHHHHHHHHHHHHHHHHHHHHHHH---S---HHHHHHHHHHHHHHSSSSTTS------------------SSSSSSSSS---